Protein AF-A0A5N1I8R4-F1 (afdb_monomer_lite)

Organism: Lactobacillus jensenii (NCBI:txid109790)

Radius of gyration: 26.13 Å; chains: 1; bounding box: 72×32×70 Å

pLDDT: mean 88.23, std 9.38, range [48.12, 97.94]

InterPro domains:
  IPR001387 Cro/C1-type, helix-turn-helix domain [PF01381] (5-64)
  IPR001387 Cro/C1-type, helix-turn-helix domain [PS50943] (5-64)
  IPR001387 Cro/C1-type, helix-turn-helix domain [SM00530] (4-64)
  IPR001387 Cro/C1-type, helix-turn-helix domain [cd00093] (3-64)
  IPR010982 Lambda repressor-like, DNA-binding domain superfamily [G3DSA:1.10.260.40] (1-70)
  IPR010982 Lambda repressor-like, DNA-binding domain superfamily [SSF47413] (3-65)

Structure (mmCIF, N/CA/C/O backbone):
data_AF-A0A5N1I8R4-F1
#
_entry.id   AF-A0A5N1I8R4-F1
#
loop_
_atom_site.group_PDB
_atom_site.id
_atom_site.type_symbol
_atom_site.label_atom_id
_atom_site.label_alt_id
_atom_site.label_comp_id
_atom_site.label_asym_id
_atom_site.label_entity_id
_atom_site.label_seq_id
_atom_site.pdbx_PDB_ins_code
_atom_site.Cartn_x
_atom_site.Cartn_y
_atom_site.Cartn_z
_atom_site.occupancy
_atom_site.B_iso_or_equiv
_atom_site.auth_seq_id
_atom_site.auth_comp_id
_atom_site.auth_asym_id
_atom_site.auth_atom_id
_atom_site.pdbx_PDB_model_num
ATOM 1 N N . MET A 1 1 ? -19.536 8.331 12.471 1.00 50.97 1 MET A N 1
ATOM 2 C CA . MET A 1 1 ? -18.328 7.547 12.121 1.00 50.97 1 MET A CA 1
ATOM 3 C C . MET A 1 1 ? -18.427 6.167 12.744 1.00 50.97 1 MET A C 1
ATOM 5 O O . MET A 1 1 ? -18.767 6.072 13.919 1.00 50.97 1 MET A O 1
ATOM 9 N N . LYS A 1 2 ? -18.181 5.107 11.969 1.00 74.25 2 LYS A N 1
ATOM 10 C CA . LYS A 1 2 ? -18.269 3.720 12.440 1.00 74.25 2 LYS A CA 1
ATOM 11 C C . LYS A 1 2 ? -16.885 3.278 12.921 1.00 74.25 2 LYS A C 1
ATOM 13 O O . LYS A 1 2 ? -15.989 3.087 12.109 1.00 74.25 2 LYS A O 1
ATOM 18 N N . ASN A 1 3 ? -16.701 3.163 14.234 1.00 88.00 3 ASN A N 1
ATOM 19 C CA . ASN A 1 3 ? -15.482 2.573 14.791 1.00 88.00 3 ASN A CA 1
ATOM 20 C C . ASN A 1 3 ? -15.439 1.054 14.528 1.00 88.00 3 ASN A C 1
ATOM 22 O O . ASN A 1 3 ? -16.461 0.434 14.222 1.00 88.00 3 ASN A O 1
ATOM 26 N N . ARG A 1 4 ? -14.260 0.446 14.680 1.00 89.31 4 ARG A N 1
ATOM 27 C CA . ARG A 1 4 ? -14.016 -0.980 14.400 1.00 89.31 4 ARG A CA 1
ATOM 28 C C . ARG A 1 4 ? -14.023 -1.876 15.640 1.00 89.31 4 ARG A C 1
ATOM 30 O O . ARG A 1 4 ? -13.673 -3.049 15.553 1.00 89.31 4 ARG A O 1
ATOM 37 N N . ILE A 1 5 ? -14.461 -1.366 16.795 1.00 94.12 5 ILE A N 1
ATOM 38 C CA . ILE A 1 5 ? -14.426 -2.106 18.072 1.00 94.12 5 ILE A CA 1
ATOM 39 C C . ILE A 1 5 ? -15.207 -3.421 17.959 1.00 94.12 5 ILE A C 1
ATOM 41 O O . ILE A 1 5 ? -14.698 -4.482 18.311 1.00 94.12 5 ILE A O 1
ATOM 45 N N . LYS A 1 6 ? -16.427 -3.365 17.408 1.00 93.19 6 LYS A N 1
ATOM 46 C CA . LYS A 1 6 ? -17.303 -4.539 17.270 1.00 93.19 6 LYS A CA 1
ATOM 47 C C . LYS A 1 6 ? -16.730 -5.593 16.327 1.00 93.19 6 LYS A C 1
ATOM 49 O O . LYS A 1 6 ? -16.857 -6.787 16.587 1.00 93.19 6 LYS A O 1
ATOM 54 N N . GLU A 1 7 ? -16.146 -5.144 15.221 1.00 90.38 7 GLU A N 1
ATOM 55 C CA . GLU A 1 7 ? -15.514 -5.999 14.216 1.00 90.38 7 GLU A CA 1
ATOM 56 C C . GLU A 1 7 ? -14.314 -6.733 14.822 1.00 90.38 7 GLU A C 1
ATOM 58 O O . GLU A 1 7 ? -14.274 -7.961 14.802 1.00 90.38 7 GLU A O 1
ATOM 63 N N . LEU A 1 8 ? -13.397 -5.991 15.450 1.00 91.69 8 LEU A N 1
ATOM 64 C CA . LEU A 1 8 ? -12.201 -6.536 16.093 1.00 91.69 8 LEU A CA 1
ATOM 65 C C . LEU A 1 8 ? -12.538 -7.486 17.237 1.00 91.69 8 LEU A C 1
ATOM 67 O O . LEU A 1 8 ? -11.944 -8.559 17.341 1.00 91.69 8 LEU A O 1
ATOM 71 N N . ARG A 1 9 ? -13.534 -7.139 18.056 1.00 95.94 9 ARG A N 1
ATOM 72 C CA . ARG A 1 9 ? -14.006 -8.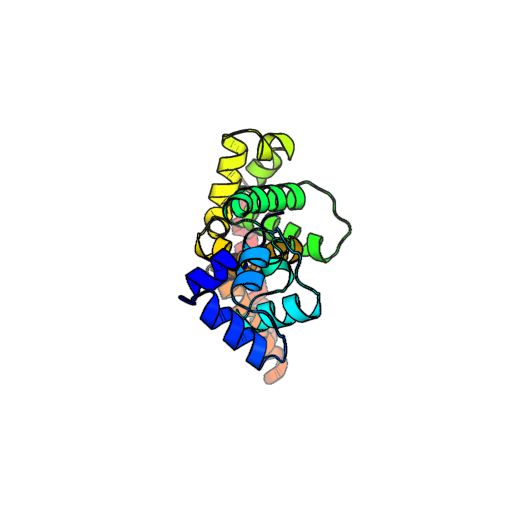012 19.129 1.00 95.94 9 ARG A CA 1
ATOM 73 C C . ARG A 1 9 ? -14.502 -9.349 18.576 1.00 95.94 9 ARG A C 1
ATOM 75 O O . ARG A 1 9 ? -14.106 -10.398 19.073 1.00 95.94 9 ARG A O 1
ATOM 82 N N . LYS A 1 10 ? -15.347 -9.317 17.539 1.00 93.19 10 LYS A N 1
ATOM 83 C CA . LYS A 1 10 ? -15.864 -10.534 16.894 1.00 93.19 10 LYS A CA 1
ATOM 84 C C . LYS A 1 10 ? -14.760 -11.341 16.211 1.00 93.19 10 LYS A C 1
ATOM 86 O O . LYS A 1 10 ? -14.767 -12.558 16.328 1.00 93.19 10 LYS A O 1
ATOM 91 N N . LYS A 1 11 ? -13.812 -10.679 15.541 1.00 90.56 11 LYS A N 1
ATOM 92 C CA . LYS A 1 11 ? -12.658 -11.318 14.887 1.00 90.56 11 LYS A CA 1
ATOM 93 C C . LYS A 1 11 ? -11.789 -12.097 15.878 1.00 90.56 11 LYS A C 1
ATOM 95 O O . LYS A 1 11 ? -11.290 -13.159 15.536 1.00 90.56 11 LYS A O 1
ATOM 100 N N . ASN A 1 12 ? -11.655 -11.590 17.102 1.00 93.25 12 ASN A N 1
ATOM 101 C CA . ASN A 1 12 ? -10.938 -12.254 18.193 1.00 93.25 12 ASN A CA 1
ATOM 102 C C . ASN A 1 12 ? -11.828 -13.194 19.030 1.00 93.25 12 ASN A C 1
ATOM 104 O O . ASN A 1 12 ? -11.394 -13.694 20.059 1.00 93.25 12 ASN A O 1
ATOM 108 N N . SER A 1 13 ? -13.074 -13.443 18.611 1.00 95.75 13 SER A N 1
ATOM 109 C CA . SER A 1 13 ? -14.035 -14.305 19.318 1.00 95.75 13 SER A CA 1
ATOM 110 C C . SER A 1 13 ? -14.342 -13.889 20.764 1.00 95.75 13 SER A C 1
ATOM 112 O O . SER A 1 13 ? -14.748 -14.711 21.579 1.00 95.75 13 SER A O 1
ATOM 114 N N . TYR A 1 14 ? -14.207 -12.603 21.090 1.00 96.44 14 TYR A N 1
ATOM 115 C CA . TYR A 1 14 ? -14.525 -12.083 22.420 1.00 96.44 14 TYR A CA 1
ATOM 116 C C . TYR A 1 14 ? -16.012 -11.737 22.546 1.00 96.44 14 TYR A C 1
ATOM 118 O O . TYR A 1 14 ? -16.626 -11.152 21.642 1.00 96.44 14 TYR A O 1
ATOM 126 N N . THR A 1 15 ? -16.611 -12.003 23.703 1.00 97.25 15 THR A N 1
ATOM 127 C CA . THR A 1 15 ? -17.888 -11.388 24.082 1.00 97.25 15 THR A CA 1
ATOM 128 C C . THR A 1 15 ? -17.669 -9.940 24.537 1.00 97.25 15 THR A C 1
ATOM 130 O O . THR A 1 15 ? -16.546 -9.498 24.783 1.00 97.25 15 THR A O 1
ATOM 133 N N . GLN A 1 16 ? -18.743 -9.147 24.634 1.00 97.31 16 GLN A N 1
ATOM 134 C CA . GLN A 1 16 ? -18.644 -7.791 25.199 1.00 97.31 16 GLN A CA 1
ATOM 135 C C . GLN A 1 16 ? -18.176 -7.817 26.664 1.00 97.31 16 GLN A C 1
ATOM 137 O O . GLN A 1 16 ? -17.550 -6.862 27.118 1.00 97.31 16 GLN A O 1
ATOM 142 N N . GLU A 1 17 ? -18.465 -8.906 27.382 1.00 97.00 17 GLU A N 1
ATOM 143 C CA . GLU A 1 17 ? -18.003 -9.123 28.752 1.00 97.00 17 GLU A CA 1
ATOM 144 C C . GLU A 1 17 ? -16.499 -9.420 28.792 1.00 97.00 17 GLU A C 1
ATOM 146 O O . GLU A 1 17 ? -15.782 -8.866 29.622 1.00 97.00 17 GLU A O 1
ATOM 151 N N . ASP A 1 18 ? -15.992 -10.220 27.852 1.00 97.31 18 ASP A N 1
ATOM 152 C CA . ASP A 1 18 ? -14.557 -10.512 27.760 1.00 97.31 18 ASP A CA 1
ATOM 153 C C . ASP A 1 18 ? -13.757 -9.248 27.453 1.00 97.31 18 ASP A C 1
ATOM 155 O O . ASP A 1 18 ? -12.760 -8.970 28.114 1.00 97.31 18 ASP A O 1
ATOM 159 N N . LEU A 1 19 ? -14.235 -8.416 26.521 1.00 96.88 19 LEU A N 1
ATOM 160 C CA . LEU A 1 19 ? -13.577 -7.145 26.213 1.00 96.88 19 LEU A CA 1
ATOM 161 C C . LEU A 1 19 ? -13.593 -6.172 27.407 1.00 96.88 19 LEU A C 1
ATOM 163 O O . LEU A 1 19 ? -12.614 -5.462 27.634 1.00 96.88 19 LEU A O 1
ATOM 167 N N . SER A 1 20 ? -14.679 -6.167 28.186 1.00 97.31 20 SER A N 1
ATOM 168 C CA . SER A 1 20 ? -14.789 -5.430 29.456 1.00 97.31 20 SER A CA 1
ATOM 169 C C . SER A 1 20 ? -13.713 -5.880 30.456 1.00 97.31 20 SER A C 1
ATOM 171 O O . SER A 1 20 ? -12.988 -5.049 31.010 1.00 97.31 20 SER A O 1
ATOM 173 N N . LYS A 1 21 ? -13.524 -7.197 30.622 1.00 97.00 21 LYS A N 1
ATOM 174 C CA . LYS A 1 21 ? -12.475 -7.769 31.485 1.00 97.00 21 LYS A CA 1
ATOM 175 C C . LYS A 1 21 ? -11.065 -7.435 30.989 1.00 97.00 21 LYS A C 1
ATOM 177 O O . LYS A 1 21 ? -10.225 -7.042 31.792 1.00 97.00 21 LYS A O 1
ATOM 182 N N . LEU A 1 22 ? -10.812 -7.528 29.684 1.00 96.62 22 LEU A N 1
ATOM 183 C CA . LEU A 1 22 ? -9.510 -7.193 29.093 1.00 96.62 22 LEU A CA 1
ATOM 184 C C . LEU A 1 22 ? -9.148 -5.717 29.309 1.00 96.62 22 LEU A C 1
ATOM 186 O O . LEU A 1 22 ? -8.024 -5.407 29.691 1.00 96.62 22 LEU A O 1
ATOM 190 N N . LEU A 1 23 ? -10.108 -4.801 29.153 1.00 96.50 23 LEU A N 1
ATOM 191 C CA . LEU A 1 23 ? -9.889 -3.384 29.463 1.00 96.50 23 LEU A CA 1
ATOM 192 C C . LEU A 1 23 ? -9.641 -3.143 30.953 1.00 96.50 23 LEU A C 1
ATOM 194 O O . LEU A 1 23 ? -8.803 -2.312 31.307 1.00 96.50 23 LEU A O 1
ATOM 198 N N . LYS A 1 24 ? -10.311 -3.897 31.830 1.00 95.94 24 LYS A N 1
ATOM 199 C CA . LYS A 1 24 ? -10.059 -3.830 33.272 1.00 95.94 24 LYS A CA 1
ATOM 200 C C . LYS A 1 24 ? -8.614 -4.213 33.611 1.00 95.94 24 LYS A C 1
ATOM 202 O O . LYS A 1 24 ? -8.015 -3.540 34.447 1.00 95.94 24 LYS A O 1
ATOM 207 N N . ASN A 1 25 ? -8.040 -5.206 32.925 1.00 93.81 25 ASN A N 1
ATOM 208 C CA . ASN A 1 25 ? -6.627 -5.587 33.078 1.00 93.81 25 ASN A CA 1
ATOM 209 C C . ASN A 1 25 ? -5.663 -4.466 32.645 1.00 93.81 25 ASN A C 1
ATOM 211 O O . ASN A 1 25 ? -4.588 -4.327 33.215 1.00 93.81 25 ASN A O 1
ATOM 215 N N . GLU A 1 26 ? -6.075 -3.610 31.707 1.00 92.69 26 GLU A N 1
ATOM 216 C CA . GLU A 1 26 ? -5.355 -2.391 31.299 1.00 92.69 26 GLU A CA 1
ATOM 217 C C . GLU A 1 26 ? -5.642 -1.177 32.213 1.00 92.69 26 GLU A C 1
ATOM 219 O O . GLU A 1 26 ? -5.331 -0.028 31.882 1.00 92.69 26 GLU A O 1
ATOM 224 N N . GLY A 1 27 ? -6.277 -1.392 33.372 1.00 93.50 27 GLY A N 1
ATOM 225 C CA . GLY A 1 27 ? -6.627 -0.329 34.316 1.00 93.50 27 GLY A CA 1
ATOM 226 C C . GLY A 1 27 ? -7.705 0.625 33.787 1.00 93.50 27 GLY A C 1
ATOM 227 O O . GLY A 1 27 ? -7.698 1.822 34.112 1.00 93.50 27 GLY A O 1
ATOM 228 N N . ILE A 1 28 ? -8.603 0.127 32.929 1.00 95.19 28 ILE A N 1
ATOM 229 C CA . ILE A 1 28 ? -9.708 0.876 32.317 1.00 95.19 28 ILE A CA 1
ATOM 230 C C . ILE A 1 28 ? -11.035 0.224 32.719 1.00 95.19 28 ILE A C 1
ATOM 232 O O . ILE A 1 28 ? -11.351 -0.891 32.318 1.00 95.19 28 ILE A O 1
ATOM 236 N N . SER A 1 29 ? -11.848 0.935 33.501 1.00 91.94 29 SER A N 1
ATOM 237 C CA . SER A 1 29 ? -13.174 0.449 33.889 1.00 91.94 29 SER A CA 1
ATOM 238 C C . SER A 1 29 ? -14.189 0.715 32.776 1.00 91.94 29 SER A C 1
ATOM 240 O O . SER A 1 29 ? -14.570 1.861 32.535 1.00 91.94 29 SER A O 1
ATOM 242 N N . ALA A 1 30 ? -14.624 -0.340 32.087 1.00 92.94 30 ALA A N 1
ATOM 243 C CA . ALA A 1 30 ? -15.678 -0.277 31.079 1.00 92.94 30 ALA A CA 1
ATOM 244 C C . ALA A 1 30 ? -16.531 -1.547 31.144 1.00 92.94 30 ALA A C 1
ATOM 246 O O . ALA A 1 30 ? -16.108 -2.596 30.681 1.00 92.94 30 ALA A O 1
ATOM 247 N N . ASN A 1 31 ? -17.739 -1.450 31.705 1.00 94.75 31 ASN A N 1
ATOM 248 C CA . ASN A 1 31 ? -18.661 -2.587 31.779 1.00 94.75 31 ASN A CA 1
ATOM 249 C C . ASN A 1 31 ? -19.228 -2.969 30.397 1.00 94.75 31 ASN A C 1
ATOM 251 O O . ASN A 1 31 ? -19.161 -2.190 29.442 1.00 94.75 31 ASN A O 1
ATOM 255 N N . ARG A 1 32 ? -19.873 -4.138 30.297 1.00 96.12 32 ARG A N 1
ATOM 256 C CA . ARG A 1 32 ? -20.504 -4.636 29.061 1.00 96.12 32 ARG A CA 1
ATOM 257 C C . ARG A 1 32 ? -21.380 -3.598 28.348 1.00 96.12 32 ARG A C 1
ATOM 259 O O . ARG A 1 32 ? -21.288 -3.440 27.132 1.00 96.12 32 ARG A O 1
ATOM 266 N N . THR A 1 33 ? -22.218 -2.870 29.088 1.00 95.69 33 THR A N 1
ATOM 267 C CA . THR A 1 33 ? -23.103 -1.833 28.527 1.00 95.69 33 THR A CA 1
ATOM 268 C C . THR A 1 33 ? -22.308 -0.672 27.933 1.00 95.69 33 THR A C 1
ATOM 270 O O . THR A 1 33 ? -22.661 -0.141 26.881 1.00 95.69 33 THR A O 1
ATOM 273 N N . THR A 1 34 ? -21.206 -0.292 28.576 1.00 95.75 34 THR A N 1
ATOM 274 C CA . THR A 1 34 ? -20.274 0.719 28.072 1.00 95.75 34 THR A CA 1
ATOM 275 C C . THR A 1 34 ? -19.614 0.243 26.780 1.00 95.75 34 THR A C 1
ATOM 277 O O . THR A 1 34 ? -19.588 1.006 25.816 1.00 95.75 34 THR A O 1
ATOM 280 N N . ILE A 1 35 ? -19.194 -1.026 26.703 1.00 96.69 35 ILE A N 1
ATOM 281 C CA . ILE A 1 35 ? -18.678 -1.624 25.461 1.00 96.69 35 ILE A CA 1
ATOM 282 C C . ILE A 1 35 ? -19.725 -1.565 24.346 1.00 96.69 35 ILE A C 1
ATOM 284 O O . ILE A 1 35 ? -19.422 -1.101 23.251 1.00 96.69 35 ILE A O 1
ATOM 288 N N . TYR A 1 36 ? -20.974 -1.950 24.617 1.00 95.44 36 TYR A N 1
ATOM 289 C CA . TYR A 1 36 ? -22.059 -1.845 23.635 1.00 95.44 36 TYR A CA 1
ATOM 290 C C . TYR A 1 36 ? -22.266 -0.404 23.129 1.00 95.44 36 TYR A C 1
ATOM 292 O O . TYR A 1 36 ? -22.445 -0.175 21.929 1.00 95.44 36 TYR A O 1
ATOM 300 N N . ARG A 1 37 ? -22.210 0.588 24.026 1.00 95.19 37 ARG A N 1
ATOM 301 C CA . ARG A 1 37 ? -22.314 2.011 23.660 1.00 95.19 37 ARG A CA 1
ATOM 302 C C . ARG A 1 37 ? -21.119 2.488 22.834 1.00 95.19 37 ARG A C 1
ATOM 304 O O . ARG A 1 37 ? -21.310 3.286 21.921 1.00 95.19 37 ARG A O 1
ATOM 311 N N . TYR A 1 38 ? -19.917 1.980 23.106 1.00 95.25 38 TYR A N 1
ATOM 312 C CA . TYR A 1 38 ? -18.754 2.223 22.253 1.00 95.25 38 TYR A CA 1
ATOM 313 C C . TYR A 1 38 ? -18.952 1.620 20.860 1.00 95.25 38 TYR A C 1
ATOM 315 O O . TYR A 1 38 ? -18.810 2.321 19.864 1.00 95.25 38 TYR A O 1
ATOM 323 N N . GLU A 1 39 ? -19.361 0.355 20.770 1.00 93.69 39 GLU A N 1
ATOM 324 C CA . GLU A 1 39 ? -19.570 -0.357 19.500 1.00 93.69 39 GLU A CA 1
ATOM 325 C C . GLU A 1 39 ? -20.653 0.252 18.608 1.00 93.69 39 GLU A C 1
ATOM 327 O O . GLU A 1 39 ? -20.538 0.220 17.384 1.00 93.69 39 GLU A O 1
ATOM 332 N N . SER A 1 40 ? -21.720 0.774 19.211 1.00 91.38 40 SER A N 1
ATOM 333 C CA . SER A 1 40 ? -22.806 1.457 18.496 1.00 91.38 40 SER A CA 1
ATOM 334 C C . SER A 1 40 ? -22.462 2.900 18.122 1.00 91.38 40 SER A C 1
ATOM 336 O O . SER A 1 40 ? -23.194 3.518 17.356 1.00 91.38 40 SER A O 1
ATOM 338 N N . GLY A 1 41 ? -21.366 3.450 18.656 1.00 89.19 41 GLY A N 1
ATOM 339 C CA . GLY A 1 41 ? -21.006 4.859 18.501 1.00 89.19 41 GLY A CA 1
ATOM 340 C C . GLY A 1 41 ? -21.830 5.812 19.373 1.00 89.19 41 GLY A C 1
ATOM 341 O O . GLY A 1 41 ? -21.585 7.013 19.340 1.00 89.19 41 GLY A O 1
ATOM 342 N N . ALA A 1 42 ? -22.754 5.298 20.194 1.00 91.44 42 ALA A N 1
ATOM 343 C CA . ALA A 1 42 ? -23.542 6.091 21.140 1.00 91.44 42 ALA A CA 1
ATOM 344 C C . ALA A 1 42 ? -22.678 6.754 22.228 1.00 91.44 42 ALA A C 1
ATOM 346 O O . ALA A 1 42 ? -23.101 7.711 22.874 1.00 91.44 42 ALA A O 1
ATOM 347 N N . ARG A 1 43 ? -21.463 6.242 22.457 1.00 92.25 43 ARG A N 1
ATOM 348 C CA . ARG A 1 43 ? -20.452 6.863 23.316 1.00 92.25 43 ARG A CA 1
ATOM 349 C C . ARG A 1 43 ? -19.093 6.805 22.632 1.00 92.25 43 ARG A C 1
ATOM 351 O O . ARG A 1 43 ? -18.698 5.755 22.135 1.00 92.25 43 ARG A O 1
ATOM 358 N N . VAL A 1 44 ? -18.350 7.906 22.677 1.00 91.38 44 VAL A N 1
ATOM 359 C CA . VAL A 1 44 ? -16.962 7.952 22.202 1.00 91.38 44 VAL A CA 1
ATOM 360 C C . VAL A 1 44 ? -16.025 7.524 23.346 1.00 91.38 44 VAL A C 1
ATOM 362 O O . VAL A 1 44 ? -16.112 8.089 24.440 1.00 91.38 44 VAL A O 1
ATOM 365 N N . PRO A 1 45 ? -15.161 6.508 23.155 1.00 94.19 45 PRO A N 1
ATOM 366 C CA . PRO A 1 45 ? -14.118 6.159 24.118 1.00 94.19 45 PRO A CA 1
ATOM 367 C C . PRO A 1 45 ? -13.147 7.317 24.384 1.00 94.19 45 PRO A C 1
ATOM 369 O O . PRO A 1 45 ? -12.863 8.122 23.498 1.00 94.19 45 PRO A O 1
ATOM 372 N N . SER A 1 46 ? -12.595 7.375 25.598 1.00 94.69 46 SER A N 1
ATOM 373 C CA . SER A 1 46 ? -11.513 8.314 25.924 1.00 94.69 46 SER A CA 1
ATOM 374 C C . SER A 1 46 ? -10.200 7.903 25.254 1.00 94.69 46 SER A C 1
ATOM 376 O O . SER A 1 46 ? -10.025 6.742 24.889 1.00 94.69 46 SER A O 1
ATOM 378 N N . GLU A 1 47 ? -9.230 8.816 25.158 1.00 93.62 47 GLU A N 1
ATOM 379 C CA . GLU A 1 47 ? -7.921 8.508 24.558 1.00 93.62 47 GLU A CA 1
ATOM 380 C C . GLU A 1 47 ? -7.190 7.366 25.285 1.00 93.62 47 GLU A C 1
ATOM 382 O O . GLU A 1 47 ? -6.623 6.482 24.645 1.00 93.62 47 GLU A O 1
ATOM 387 N N . LYS A 1 48 ? -7.289 7.309 26.623 1.00 95.38 48 LYS A N 1
ATOM 388 C CA . LYS A 1 48 ? -6.792 6.172 27.417 1.00 95.38 48 LYS A CA 1
ATOM 389 C C . LYS A 1 48 ? -7.465 4.859 26.999 1.00 95.38 48 LYS A C 1
ATOM 391 O O . LYS A 1 48 ? -6.791 3.846 26.844 1.00 95.38 48 LYS A O 1
ATOM 396 N N . THR A 1 49 ? -8.779 4.885 26.775 1.00 96.25 49 THR A N 1
ATOM 397 C CA . THR A 1 49 ? -9.542 3.702 26.346 1.00 96.25 49 THR A CA 1
ATOM 398 C C . THR A 1 49 ? -9.154 3.269 24.936 1.00 96.25 49 THR A C 1
ATOM 400 O O . THR A 1 49 ? -8.970 2.081 24.696 1.00 96.25 49 THR A O 1
ATOM 403 N N . TRP A 1 50 ? -8.966 4.216 24.013 1.00 95.44 50 TRP A N 1
ATOM 404 C CA . TRP A 1 50 ? -8.495 3.921 22.661 1.00 95.44 50 TRP A CA 1
ATOM 405 C C . TRP A 1 50 ? -7.125 3.246 22.651 1.00 95.44 50 TRP A C 1
ATOM 407 O O . TRP A 1 50 ? -6.946 2.265 21.935 1.00 95.44 50 TRP A O 1
ATOM 417 N N . LYS A 1 51 ? -6.186 3.726 23.474 1.00 95.00 51 LYS A N 1
ATOM 418 C CA . LYS A 1 51 ? -4.868 3.100 23.649 1.00 95.00 51 LYS A CA 1
ATOM 419 C C . LYS A 1 51 ? -4.975 1.681 24.216 1.00 95.00 51 LYS A C 1
ATOM 421 O O . LYS A 1 51 ? -4.320 0.781 23.703 1.00 95.00 51 LYS A O 1
ATOM 426 N N . GLY A 1 52 ? -5.836 1.467 25.213 1.00 96.75 52 GLY A N 1
ATOM 427 C CA . GLY A 1 52 ? -6.093 0.132 25.767 1.00 96.75 52 GLY A CA 1
ATOM 428 C C . GLY A 1 52 ? -6.676 -0.832 24.732 1.00 96.75 52 GLY A C 1
ATOM 429 O O . GLY A 1 52 ? -6.174 -1.937 24.565 1.00 96.75 52 GLY A O 1
ATOM 430 N N . LEU A 1 53 ? -7.681 -0.393 23.967 1.00 96.00 53 LEU A N 1
ATOM 431 C CA . LEU A 1 53 ? -8.259 -1.180 22.873 1.00 96.00 53 LEU A CA 1
ATOM 432 C C . LEU A 1 53 ? -7.215 -1.504 21.787 1.00 96.00 53 LEU A C 1
ATOM 434 O O . LEU A 1 53 ? -7.183 -2.631 21.303 1.00 96.00 53 LEU A O 1
ATOM 438 N N . ALA A 1 54 ? -6.357 -0.540 21.431 1.00 93.50 54 ALA A N 1
ATOM 439 C CA . ALA A 1 54 ? -5.262 -0.711 20.464 1.00 93.50 54 ALA A CA 1
ATOM 440 C C . ALA A 1 54 ? -4.289 -1.799 20.890 1.00 93.50 54 ALA A C 1
ATOM 442 O O . ALA A 1 54 ? -3.962 -2.675 20.096 1.00 93.50 54 ALA A O 1
ATOM 443 N N . LYS A 1 55 ? -3.909 -1.784 22.165 1.00 95.31 55 LYS A N 1
ATOM 444 C CA . LYS A 1 55 ? -3.033 -2.790 22.750 1.00 95.31 55 LYS A CA 1
ATOM 445 C C . LYS A 1 55 ? -3.690 -4.173 22.816 1.00 95.31 55 LYS A C 1
ATOM 447 O O . LYS A 1 55 ? -3.057 -5.150 22.447 1.00 95.31 55 LYS A O 1
ATOM 452 N N . ILE A 1 56 ? -4.957 -4.261 23.234 1.00 96.12 56 ILE A N 1
ATOM 453 C CA . ILE A 1 56 ? -5.693 -5.537 23.337 1.00 96.12 56 ILE A CA 1
ATOM 454 C C . ILE A 1 56 ? -5.838 -6.222 21.974 1.00 96.12 56 ILE A C 1
ATOM 456 O O . ILE A 1 56 ? -5.755 -7.443 21.882 1.00 96.12 56 ILE A O 1
ATOM 460 N N . PHE A 1 57 ? -6.102 -5.444 20.925 1.00 93.69 57 PHE A N 1
ATOM 461 C CA . PHE A 1 57 ? -6.310 -5.972 19.577 1.00 93.69 57 PHE A CA 1
ATOM 462 C C . PHE A 1 57 ? -5.040 -6.027 18.728 1.00 93.69 57 PHE A C 1
ATOM 464 O O . PHE A 1 57 ? -5.118 -6.521 17.607 1.00 93.69 57 PHE A O 1
ATOM 471 N N . ASP A 1 58 ? -3.921 -5.513 19.240 1.00 91.06 58 ASP A N 1
ATOM 472 C CA . ASP A 1 58 ? -2.651 -5.360 18.525 1.00 91.06 58 ASP A CA 1
ATOM 473 C C . ASP A 1 58 ? -2.808 -4.661 17.159 1.00 91.06 58 ASP A C 1
ATOM 475 O O . ASP A 1 58 ? -2.396 -5.147 16.106 1.00 91.06 58 ASP A O 1
ATOM 479 N N . VAL A 1 59 ? -3.483 -3.507 17.159 1.00 86.06 59 VAL A N 1
ATOM 480 C CA . VAL A 1 59 ? -3.704 -2.691 15.951 1.00 86.06 59 VAL A CA 1
ATOM 481 C C . VAL A 1 59 ? -3.494 -1.200 16.231 1.00 86.06 59 VAL A C 1
ATOM 483 O O . VAL A 1 59 ? -3.654 -0.751 17.369 1.00 86.06 59 VAL A O 1
ATOM 486 N N . PRO A 1 60 ? -3.201 -0.374 15.208 1.00 85.00 60 PRO A N 1
ATOM 487 C CA . PRO A 1 60 ? -3.073 1.069 15.387 1.00 85.00 60 PRO A CA 1
ATOM 488 C C . PRO A 1 60 ? -4.350 1.720 15.933 1.00 85.00 60 PRO A C 1
ATOM 490 O O . PRO A 1 60 ? -5.464 1.375 15.543 1.00 85.00 60 PRO A O 1
ATOM 493 N N . ILE A 1 61 ? -4.205 2.753 16.767 1.00 89.00 61 ILE A N 1
ATOM 494 C CA . ILE A 1 61 ? -5.344 3.492 17.345 1.00 89.00 61 ILE A CA 1
ATOM 495 C C . ILE A 1 61 ? -6.296 4.014 16.256 1.00 89.00 61 ILE A C 1
ATOM 497 O O . ILE A 1 61 ? -7.517 3.911 16.392 1.00 89.00 61 ILE A O 1
ATOM 501 N N . ASN A 1 62 ? -5.745 4.541 15.159 1.00 83.06 62 ASN A N 1
ATOM 502 C CA . ASN A 1 62 ? -6.535 5.071 14.045 1.00 83.06 62 ASN A CA 1
ATOM 503 C C . ASN A 1 62 ? -7.366 3.986 13.349 1.00 83.06 62 ASN A C 1
ATOM 505 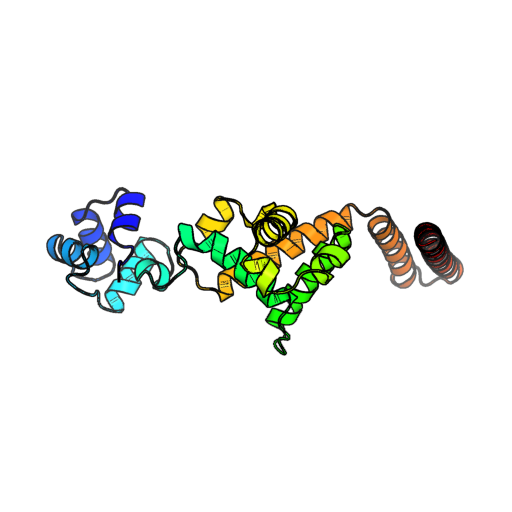O O . ASN A 1 62 ? -8.501 4.267 12.967 1.00 83.06 62 ASN A O 1
ATOM 509 N N . TYR A 1 63 ? -6.862 2.749 13.277 1.00 83.62 63 TYR A N 1
ATOM 510 C CA . TYR A 1 63 ? -7.615 1.602 12.769 1.00 83.62 63 TYR A CA 1
ATOM 511 C C . TYR A 1 63 ? -8.884 1.402 13.603 1.00 83.62 63 TYR A C 1
ATOM 513 O O . TYR A 1 63 ? -9.992 1.397 13.074 1.00 83.62 63 TYR A O 1
ATOM 521 N N . ILE A 1 64 ? -8.760 1.329 14.932 1.00 88.69 64 ILE A N 1
ATOM 522 C CA . ILE A 1 64 ? -9.917 1.082 15.813 1.00 88.69 64 ILE A CA 1
ATOM 523 C C . ILE A 1 64 ? -10.907 2.243 15.777 1.00 88.69 64 ILE A C 1
ATOM 525 O O . ILE A 1 64 ? -12.120 2.017 15.755 1.00 88.69 64 ILE A O 1
ATOM 529 N N . LYS A 1 65 ? -10.404 3.482 15.723 1.00 88.00 65 LYS A N 1
ATOM 530 C CA . LYS A 1 65 ? -11.235 4.686 15.581 1.00 88.00 65 LYS A CA 1
ATOM 531 C C . LYS A 1 65 ? -12.035 4.696 14.269 1.00 88.00 65 LYS A C 1
ATOM 533 O O . LYS A 1 65 ? -13.053 5.376 14.202 1.00 88.00 65 LYS A O 1
ATOM 538 N N . GLY A 1 66 ? -11.632 3.898 13.275 1.00 79.62 66 GLY A N 1
ATOM 539 C CA . GLY A 1 66 ? -12.208 3.909 11.930 1.00 79.62 66 GLY A CA 1
ATOM 540 C C . GLY A 1 66 ? -11.657 5.042 11.060 1.00 79.62 66 GLY A C 1
ATOM 541 O O . GLY A 1 66 ? -12.290 5.409 10.078 1.00 79.62 66 GLY A O 1
ATOM 542 N N . ASN A 1 67 ? -10.493 5.593 11.424 1.00 77.12 67 ASN A N 1
ATOM 543 C CA . ASN A 1 67 ? -9.843 6.746 10.791 1.00 77.12 67 ASN A CA 1
ATOM 544 C C . ASN A 1 67 ? -8.743 6.322 9.795 1.00 77.12 67 ASN A C 1
ATOM 546 O O . ASN A 1 67 ? -7.713 6.984 9.682 1.00 77.12 67 ASN A O 1
ATOM 550 N N . GLY A 1 68 ? -8.926 5.197 9.106 1.00 80.62 68 GLY A N 1
ATOM 551 C CA . GLY A 1 68 ? -7.986 4.678 8.113 1.00 80.62 68 GLY A CA 1
ATOM 552 C C . GLY A 1 68 ? -8.719 4.044 6.937 1.00 80.62 68 GLY A C 1
ATOM 553 O O . GLY A 1 68 ? -9.948 4.042 6.903 1.00 80.62 68 GLY A O 1
ATOM 554 N N . LEU A 1 69 ? -7.964 3.512 5.980 1.00 85.88 69 LEU A N 1
ATOM 555 C CA . LEU A 1 69 ? -8.513 2.974 4.734 1.00 85.88 69 LEU A CA 1
ATOM 556 C C . LEU A 1 69 ? -9.513 1.840 4.987 1.00 85.88 69 LEU A C 1
ATOM 558 O O . LEU A 1 69 ? -9.196 0.882 5.700 1.00 85.88 69 LEU A O 1
ATOM 562 N N . GLN A 1 70 ? -10.698 1.914 4.383 1.00 85.31 70 GLN A N 1
ATOM 563 C CA . GLN A 1 70 ? -11.634 0.792 4.399 1.00 85.31 70 GLN A CA 1
ATOM 564 C C . GLN A 1 70 ? -11.240 -0.249 3.353 1.00 85.31 70 GLN A C 1
ATOM 566 O O . GLN A 1 70 ? -10.715 0.094 2.296 1.00 85.31 70 GLN A O 1
ATOM 571 N N . TYR A 1 71 ? -11.481 -1.530 3.640 1.00 87.44 71 TYR A N 1
ATOM 572 C CA . TYR A 1 71 ? -11.045 -2.632 2.778 1.00 87.44 71 TYR A CA 1
ATOM 573 C C . TYR A 1 71 ? -11.494 -2.477 1.316 1.00 87.44 71 TYR A C 1
ATOM 575 O O . TYR A 1 71 ? -10.722 -2.718 0.390 1.00 87.44 71 TYR A O 1
ATOM 583 N N . ASP A 1 72 ? -12.744 -2.067 1.125 1.00 89.12 72 ASP A N 1
ATOM 584 C CA . ASP A 1 72 ? -13.410 -1.826 -0.154 1.00 89.12 72 ASP A CA 1
ATOM 585 C C . ASP A 1 72 ? -12.906 -0.572 -0.883 1.00 89.12 72 ASP A C 1
ATOM 587 O O . ASP A 1 72 ? -12.933 -0.525 -2.112 1.00 89.12 72 ASP A O 1
ATOM 591 N N . GLU A 1 73 ? -12.369 0.403 -0.152 1.00 91.44 73 GLU A N 1
ATOM 592 C CA . GLU A 1 73 ? -11.782 1.627 -0.709 1.00 91.44 73 GLU A CA 1
ATOM 593 C C . GLU A 1 73 ? -10.325 1.437 -1.155 1.00 91.44 73 GLU A C 1
ATOM 595 O O . GLU A 1 73 ? -9.835 2.176 -2.018 1.00 91.44 73 GLU A O 1
ATOM 600 N N . ILE A 1 74 ? -9.609 0.455 -0.593 1.00 94.12 74 ILE A N 1
ATOM 601 C CA . ILE A 1 74 ? -8.180 0.234 -0.872 1.00 94.12 74 ILE A CA 1
ATOM 602 C C . ILE A 1 74 ? -7.893 0.048 -2.370 1.00 94.12 74 ILE A C 1
ATOM 604 O O . ILE A 1 74 ? -6.957 0.686 -2.849 1.00 94.12 74 ILE A O 1
ATOM 608 N N . PRO A 1 75 ? -8.650 -0.750 -3.153 1.00 96.31 75 PRO A N 1
ATOM 609 C CA . PRO A 1 75 ? -8.387 -0.894 -4.583 1.00 96.31 75 PRO A CA 1
ATOM 610 C C . PRO A 1 75 ? -8.481 0.436 -5.339 1.00 96.31 75 PRO A C 1
ATOM 612 O O . PRO A 1 75 ? -7.598 0.753 -6.136 1.00 96.31 75 PRO A O 1
ATOM 615 N N . SER A 1 76 ? -9.523 1.234 -5.083 1.00 94.81 76 SER A N 1
ATOM 616 C CA . SER A 1 76 ? -9.650 2.567 -5.683 1.00 94.81 76 SER A CA 1
ATOM 617 C C . SER A 1 76 ? -8.528 3.493 -5.234 1.00 94.81 76 SER A C 1
ATOM 619 O O . SER A 1 76 ? -7.994 4.232 -6.057 1.00 94.81 76 SER A O 1
ATOM 621 N N . LYS A 1 77 ? -8.117 3.402 -3.964 1.00 95.44 77 LYS A N 1
ATOM 622 C CA . LYS A 1 77 ? -7.036 4.221 -3.426 1.00 95.44 77 LYS A CA 1
ATOM 623 C C . LYS A 1 77 ? -5.699 3.872 -4.069 1.00 95.44 77 LYS A C 1
ATOM 625 O O . LYS A 1 77 ? -5.034 4.769 -4.563 1.00 95.44 77 LYS A O 1
ATOM 630 N N . ILE A 1 78 ? -5.340 2.589 -4.159 1.00 96.88 78 ILE A N 1
ATOM 631 C CA . ILE A 1 78 ? -4.129 2.131 -4.866 1.00 96.88 78 ILE A CA 1
ATOM 632 C C . ILE A 1 78 ? -4.107 2.685 -6.290 1.00 96.88 78 ILE A C 1
ATOM 634 O O . ILE A 1 78 ? -3.085 3.206 -6.726 1.00 96.88 78 ILE A O 1
ATOM 638 N N . LEU A 1 79 ? -5.232 2.590 -7.003 1.00 96.81 79 LEU A N 1
ATOM 639 C CA . LEU A 1 79 ? -5.330 3.080 -8.372 1.00 96.81 79 LEU A CA 1
ATOM 640 C C . LEU A 1 79 ? -5.098 4.595 -8.454 1.00 96.81 79 LEU A C 1
ATOM 642 O O . LEU A 1 79 ? -4.286 5.030 -9.267 1.00 96.81 79 LEU A O 1
ATOM 646 N N . SER A 1 80 ? -5.754 5.384 -7.596 1.00 94.69 80 SER A N 1
ATOM 647 C CA . SER A 1 80 ? -5.546 6.835 -7.565 1.00 94.69 80 SER A CA 1
ATOM 648 C C . SER A 1 80 ? -4.120 7.213 -7.186 1.00 94.69 80 SER A C 1
ATOM 650 O O . SER A 1 80 ? -3.541 8.082 -7.822 1.00 94.69 80 SER A O 1
ATOM 652 N N . GLU A 1 81 ? -3.526 6.529 -6.204 1.00 94.38 81 GLU A N 1
ATOM 653 C CA . GLU A 1 81 ? -2.153 6.809 -5.783 1.00 94.38 81 GLU A CA 1
ATOM 654 C C . GLU A 1 81 ? -1.154 6.484 -6.903 1.00 94.38 81 GLU A C 1
ATOM 656 O O . GLU A 1 81 ? -0.248 7.274 -7.139 1.00 94.38 81 GLU A O 1
ATOM 661 N N . LEU A 1 82 ? -1.323 5.374 -7.639 1.00 95.31 82 LEU A N 1
ATOM 662 C CA . LEU A 1 82 ? -0.466 5.045 -8.790 1.00 95.31 82 LEU A CA 1
ATOM 663 C C . LEU A 1 82 ? -0.515 6.129 -9.867 1.00 95.31 82 LEU A C 1
ATOM 665 O O . LEU A 1 82 ? 0.528 6.578 -10.337 1.00 95.31 82 LEU A O 1
ATOM 669 N N . ILE A 1 83 ? -1.730 6.514 -10.260 1.00 94.75 83 ILE A N 1
ATOM 670 C CA . ILE A 1 83 ? -1.966 7.440 -11.368 1.00 94.75 83 ILE A CA 1
ATOM 671 C C . ILE A 1 83 ? -1.462 8.832 -10.999 1.00 94.75 83 ILE A C 1
ATOM 673 O O . ILE A 1 83 ? -0.652 9.393 -11.731 1.00 94.75 83 ILE A O 1
ATOM 677 N N . ASN A 1 84 ? -1.876 9.351 -9.845 1.00 92.56 84 ASN A N 1
ATOM 678 C CA . ASN A 1 84 ? -1.457 10.669 -9.380 1.00 92.56 84 ASN A CA 1
ATOM 679 C C . ASN A 1 84 ? 0.066 10.714 -9.217 1.00 92.56 84 ASN A C 1
ATOM 681 O O . ASN A 1 84 ? 0.712 11.598 -9.760 1.00 92.56 84 ASN A O 1
ATOM 685 N N . THR A 1 85 ? 0.678 9.695 -8.595 1.00 92.25 85 THR A N 1
ATOM 686 C CA . THR A 1 85 ? 2.148 9.634 -8.463 1.00 92.25 85 THR A CA 1
ATOM 687 C C . THR A 1 85 ? 2.871 9.630 -9.812 1.00 92.25 85 THR A C 1
ATOM 689 O O . THR A 1 85 ? 3.990 10.131 -9.910 1.00 92.25 85 THR A O 1
ATOM 692 N N . TYR A 1 86 ? 2.269 9.054 -10.854 1.00 93.25 86 TYR A N 1
ATOM 693 C CA . TYR A 1 86 ? 2.880 9.009 -12.178 1.00 93.25 86 TYR A CA 1
ATOM 694 C C . TYR A 1 86 ? 2.794 10.347 -12.921 1.00 93.25 86 TYR A C 1
ATOM 696 O O . TYR A 1 86 ? 3.809 10.793 -13.462 1.00 93.25 86 TYR A O 1
ATOM 704 N N . TYR A 1 87 ? 1.606 10.957 -12.961 1.00 91.44 87 TYR A N 1
ATOM 705 C CA . TYR A 1 87 ? 1.343 12.142 -13.783 1.00 91.44 87 TYR A CA 1
ATOM 706 C C . TYR A 1 87 ? 1.593 13.466 -13.068 1.00 91.44 87 TYR A C 1
ATOM 708 O O . TYR A 1 87 ? 1.942 14.436 -13.733 1.00 91.44 87 TYR A O 1
ATOM 716 N N . ASP A 1 88 ? 1.428 13.523 -11.749 1.00 86.81 88 ASP A N 1
ATOM 717 C CA . ASP A 1 88 ? 1.593 14.771 -11.015 1.00 86.81 88 ASP A CA 1
ATOM 718 C C . ASP A 1 88 ? 3.085 15.045 -10.769 1.00 86.81 88 ASP A C 1
ATOM 720 O O . ASP A 1 88 ? 3.900 14.139 -10.530 1.00 86.81 88 ASP A O 1
ATOM 724 N N . ASP A 1 89 ? 3.460 16.318 -10.816 1.00 72.50 89 ASP A N 1
ATOM 725 C CA . ASP A 1 89 ? 4.805 16.771 -10.488 1.00 72.50 89 ASP A CA 1
ATOM 726 C C . ASP A 1 89 ? 4.898 17.081 -8.993 1.00 72.50 89 ASP A C 1
ATOM 728 O O . ASP A 1 89 ? 4.430 18.108 -8.510 1.00 72.50 89 ASP A O 1
ATOM 732 N N . PHE A 1 90 ? 5.494 16.147 -8.249 1.00 66.69 90 PHE A N 1
ATOM 733 C CA . PHE A 1 90 ? 5.796 16.308 -6.829 1.00 66.69 90 PHE A CA 1
ATOM 734 C C . PHE A 1 90 ? 7.270 16.686 -6.642 1.00 66.69 90 PHE A C 1
ATOM 736 O O . PHE A 1 90 ? 8.149 15.987 -7.145 1.00 66.69 90 PHE A O 1
ATOM 743 N N . GLU A 1 91 ? 7.544 17.736 -5.861 1.00 59.72 91 GLU A N 1
ATOM 744 C CA . GLU A 1 91 ? 8.906 18.125 -5.438 1.00 59.72 91 GLU A CA 1
ATOM 745 C C . GLU A 1 91 ? 9.428 17.305 -4.233 1.00 59.72 91 GLU A C 1
ATOM 747 O O . GLU 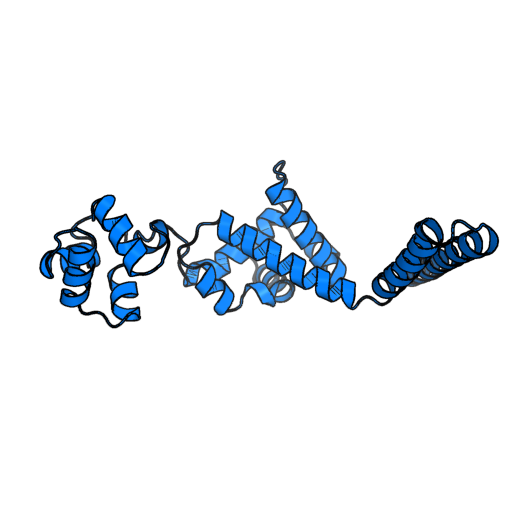A 1 91 ? 10.583 17.432 -3.833 1.00 59.72 91 GLU A O 1
ATOM 752 N N . ASP A 1 92 ? 8.600 16.437 -3.643 1.00 67.56 92 ASP A N 1
ATOM 753 C CA . ASP A 1 92 ? 8.938 15.655 -2.446 1.00 67.56 92 ASP A CA 1
ATOM 754 C C . ASP A 1 92 ? 9.752 14.380 -2.782 1.00 67.56 92 ASP A C 1
ATOM 756 O O . ASP A 1 92 ? 9.413 13.593 -3.675 1.00 67.56 92 ASP A O 1
ATOM 760 N N . ILE A 1 93 ? 10.835 14.142 -2.032 1.00 64.12 93 ILE A N 1
ATOM 761 C CA . ILE A 1 93 ? 11.782 13.021 -2.195 1.00 64.12 93 ILE A CA 1
ATOM 762 C C . ILE A 1 93 ? 11.103 11.643 -2.059 1.00 64.12 93 ILE A C 1
ATOM 764 O O . ILE A 1 93 ? 11.442 10.700 -2.788 1.00 64.12 93 ILE A O 1
ATOM 768 N N . VAL A 1 94 ? 10.139 11.491 -1.143 1.00 61.41 94 VAL A N 1
ATOM 769 C CA . VAL A 1 94 ? 9.435 10.211 -0.934 1.00 61.41 94 VAL A CA 1
ATOM 770 C C . VAL A 1 94 ? 8.589 9.880 -2.163 1.00 61.41 94 VAL A C 1
ATOM 772 O O . VAL A 1 94 ? 8.638 8.755 -2.675 1.00 61.41 94 VAL A O 1
ATOM 775 N N . PHE A 1 95 ? 7.889 10.882 -2.695 1.00 71.12 95 PHE A N 1
ATOM 776 C CA . PHE A 1 95 ? 7.109 10.760 -3.926 1.00 71.12 95 PHE A CA 1
ATOM 777 C C . PHE A 1 95 ? 8.004 10.543 -5.145 1.00 71.12 95 PHE A C 1
ATOM 779 O O . PHE A 1 95 ? 7.671 9.737 -6.014 1.00 71.12 95 PHE A O 1
ATOM 786 N N . THR A 1 96 ? 9.191 11.152 -5.158 1.00 77.81 96 THR A N 1
ATOM 787 C CA . THR A 1 96 ? 10.196 10.960 -6.212 1.00 77.81 96 THR A CA 1
ATOM 788 C C . THR A 1 96 ? 10.607 9.491 -6.334 1.00 77.81 96 THR A C 1
ATOM 790 O O . THR A 1 96 ? 10.696 8.955 -7.440 1.00 77.81 96 THR A O 1
ATOM 793 N N . THR A 1 97 ? 10.805 8.793 -5.211 1.00 86.50 97 THR A N 1
ATOM 794 C CA . THR A 1 97 ? 11.213 7.378 -5.237 1.00 86.50 97 THR A CA 1
ATOM 795 C C . THR A 1 97 ? 10.106 6.475 -5.782 1.00 86.50 97 THR A C 1
ATOM 797 O O . THR A 1 97 ? 10.362 5.653 -6.666 1.00 86.50 97 THR A O 1
ATOM 800 N N . LEU A 1 98 ? 8.867 6.642 -5.304 1.00 91.31 98 LEU A N 1
ATOM 801 C CA . LEU A 1 98 ? 7.727 5.869 -5.806 1.00 91.31 98 LEU A CA 1
ATOM 802 C C . LEU A 1 98 ? 7.465 6.159 -7.293 1.00 91.31 98 LEU A C 1
ATOM 804 O O . LEU A 1 98 ? 7.313 5.213 -8.067 1.00 91.31 98 LEU A O 1
ATOM 808 N N . LYS A 1 99 ? 7.495 7.432 -7.715 1.00 91.62 99 LYS A N 1
ATOM 809 C CA . LYS A 1 99 ? 7.353 7.852 -9.123 1.00 91.62 99 LYS A CA 1
ATOM 810 C C . LYS A 1 99 ? 8.400 7.188 -10.011 1.00 91.62 99 LYS A C 1
ATOM 812 O O . LYS A 1 99 ? 8.059 6.590 -11.034 1.00 91.62 99 LYS A O 1
ATOM 817 N N . ASN A 1 100 ? 9.663 7.201 -9.587 1.00 90.88 100 ASN A N 1
ATOM 818 C CA . ASN A 1 100 ? 10.750 6.541 -10.309 1.00 90.88 100 ASN A CA 1
ATOM 819 C C . ASN A 1 100 ? 10.533 5.029 -10.419 1.00 90.88 100 ASN A C 1
ATOM 821 O O . ASN A 1 100 ? 10.663 4.469 -11.506 1.00 90.88 100 ASN A O 1
ATOM 825 N N . ASN A 1 101 ? 10.135 4.367 -9.333 1.00 93.50 101 ASN A N 1
ATOM 826 C CA . ASN A 1 101 ? 9.878 2.929 -9.346 1.00 93.50 101 ASN A CA 1
ATOM 827 C C . ASN A 1 101 ? 8.681 2.553 -10.235 1.00 93.50 101 ASN A C 1
ATOM 829 O O . ASN A 1 101 ? 8.760 1.572 -10.976 1.00 93.50 101 ASN A O 1
ATOM 833 N N . ILE A 1 102 ? 7.604 3.345 -10.237 1.00 95.38 102 ILE A N 1
ATOM 834 C CA . ILE A 1 102 ? 6.479 3.178 -11.172 1.00 95.38 102 ILE A CA 1
ATOM 835 C C . ILE A 1 102 ? 6.977 3.307 -12.618 1.00 95.38 102 ILE A C 1
ATOM 837 O O . ILE A 1 102 ? 6.721 2.423 -13.439 1.00 95.38 102 ILE A O 1
ATOM 841 N N . LYS A 1 103 ? 7.746 4.359 -12.925 1.00 93.56 103 LYS A N 1
ATOM 842 C CA . LYS A 1 103 ? 8.326 4.592 -14.256 1.00 93.56 103 LYS A CA 1
ATOM 843 C C . LYS A 1 103 ? 9.215 3.431 -14.703 1.00 93.56 103 LYS A C 1
ATOM 845 O O . LYS A 1 103 ? 9.066 2.945 -15.823 1.00 93.56 103 LYS A O 1
ATOM 850 N N . TYR A 1 104 ? 10.112 2.954 -13.844 1.00 91.25 104 TYR A N 1
ATOM 851 C CA . TYR A 1 104 ? 10.987 1.824 -14.160 1.00 91.25 104 TYR A CA 1
ATOM 852 C C . TYR A 1 104 ? 10.213 0.526 -14.361 1.00 91.25 104 TYR A C 1
ATOM 854 O O . TYR A 1 104 ? 10.556 -0.255 -15.250 1.00 91.25 104 TYR A O 1
ATOM 862 N N . TRP A 1 105 ? 9.144 0.303 -13.595 1.00 94.75 105 TRP A N 1
ATOM 863 C CA . TRP A 1 105 ? 8.286 -0.863 -13.788 1.00 94.75 105 TRP A CA 1
ATOM 864 C C . TRP A 1 105 ? 7.604 -0.834 -15.157 1.00 94.75 105 TRP A C 1
ATOM 866 O O . TRP A 1 105 ? 7.642 -1.826 -15.881 1.00 94.75 105 TRP A O 1
ATOM 876 N N . LEU A 1 106 ? 7.065 0.320 -15.557 1.00 92.88 106 LEU A N 1
ATOM 877 C CA . LEU A 1 106 ? 6.452 0.512 -16.874 1.00 92.88 106 LEU A CA 1
ATOM 878 C C . LEU A 1 106 ? 7.444 0.298 -18.026 1.00 92.88 106 LEU A C 1
ATOM 880 O O . LEU A 1 106 ? 7.075 -0.293 -19.040 1.00 92.88 106 LEU A O 1
ATOM 884 N N . ILE A 1 107 ? 8.696 0.744 -17.868 1.00 87.44 107 ILE A N 1
ATOM 885 C CA . ILE A 1 107 ? 9.779 0.488 -18.836 1.00 87.44 107 ILE A CA 1
ATOM 886 C C . ILE A 1 107 ? 10.079 -1.008 -18.913 1.00 87.44 107 ILE A C 1
ATOM 888 O O . ILE A 1 107 ? 10.118 -1.565 -20.001 1.00 87.44 107 ILE A O 1
ATOM 892 N N . THR A 1 108 ? 10.234 -1.662 -17.760 1.00 86.75 108 THR A N 1
ATOM 893 C CA . THR A 1 108 ? 10.536 -3.102 -17.667 1.00 86.75 108 THR A CA 1
ATOM 894 C C . THR A 1 108 ? 9.440 -3.962 -18.297 1.00 86.75 108 THR A C 1
ATOM 896 O O . THR A 1 108 ? 9.702 -5.071 -18.750 1.00 86.75 108 THR A O 1
ATOM 899 N N . LYS A 1 109 ? 8.200 -3.469 -18.312 1.00 89.12 109 LYS A N 1
ATOM 900 C CA . LYS A 1 109 ? 7.056 -4.129 -18.948 1.00 89.12 109 LYS A CA 1
ATOM 901 C C . LYS A 1 109 ? 6.778 -3.647 -20.370 1.00 89.12 109 LYS A C 1
ATOM 903 O O . LYS A 1 109 ? 5.773 -4.058 -20.927 1.00 89.12 109 LYS A O 1
ATOM 908 N N . GLU A 1 110 ? 7.630 -2.790 -20.934 1.00 87.25 110 GLU A N 1
ATOM 909 C CA . GLU A 1 110 ? 7.522 -2.253 -22.302 1.00 87.25 110 GLU A CA 1
ATOM 910 C C . GLU A 1 110 ? 6.211 -1.499 -22.592 1.00 87.25 110 GLU A C 1
ATOM 912 O O . GLU A 1 110 ? 5.834 -1.263 -23.736 1.00 87.25 110 GLU A O 1
ATOM 917 N N . VAL A 1 111 ? 5.523 -1.038 -21.545 1.00 91.19 111 VAL A N 1
ATOM 918 C CA . VAL A 1 111 ? 4.217 -0.363 -21.639 1.00 91.19 111 VAL A CA 1
ATOM 919 C C . VAL A 1 111 ? 4.284 1.125 -21.299 1.00 91.19 111 VAL A C 1
ATOM 921 O O . VAL A 1 111 ? 3.255 1.797 -21.277 1.00 91.19 111 VAL A O 1
ATOM 924 N N . LYS A 1 112 ? 5.480 1.681 -21.054 1.00 92.31 112 LYS A N 1
ATOM 925 C CA . LYS A 1 112 ? 5.633 3.109 -20.723 1.00 92.31 112 LYS A CA 1
ATOM 926 C C . LYS A 1 112 ? 5.024 4.020 -21.793 1.00 92.31 112 LYS A C 1
ATOM 928 O O . LYS A 1 112 ? 4.317 4.949 -21.437 1.00 92.31 112 LYS A O 1
ATOM 933 N N . LYS A 1 113 ? 5.228 3.727 -23.083 1.00 90.00 113 LYS A N 1
ATOM 934 C CA . LYS A 1 113 ? 4.643 4.525 -24.179 1.00 90.00 113 LYS A CA 1
ATOM 935 C C . LYS A 1 113 ? 3.112 4.555 -24.125 1.00 90.00 113 LYS A C 1
ATOM 937 O O . LYS A 1 113 ? 2.516 5.580 -24.422 1.00 90.00 113 LYS A O 1
ATOM 942 N N . ILE A 1 114 ? 2.487 3.448 -23.714 1.00 91.25 114 ILE A N 1
ATOM 943 C CA . ILE A 1 114 ? 1.033 3.373 -23.530 1.00 91.25 114 ILE A CA 1
ATOM 944 C C . ILE A 1 114 ? 0.619 4.257 -22.351 1.00 91.25 114 ILE A C 1
ATOM 946 O O . ILE A 1 114 ? -0.303 5.053 -22.491 1.00 91.25 114 ILE A O 1
ATOM 950 N N . ALA A 1 115 ? 1.331 4.176 -21.222 1.00 93.00 115 ALA A N 1
ATOM 951 C CA . ALA A 1 115 ? 1.086 5.059 -20.082 1.00 93.00 115 ALA A CA 1
ATOM 952 C C . ALA A 1 115 ? 1.268 6.544 -20.451 1.00 93.00 115 ALA A C 1
ATOM 954 O O . ALA A 1 115 ? 0.437 7.355 -20.085 1.00 93.00 115 ALA A O 1
ATOM 955 N N . ASP A 1 116 ? 2.295 6.899 -21.226 1.00 91.94 116 ASP A N 1
ATOM 956 C CA . ASP A 1 116 ? 2.531 8.280 -21.681 1.00 91.94 116 ASP A CA 1
ATOM 957 C C . ASP A 1 116 ? 1.450 8.793 -22.647 1.00 91.94 116 ASP A C 1
ATOM 959 O O . ASP A 1 116 ? 1.233 9.996 -22.737 1.00 91.94 116 ASP A O 1
ATOM 963 N N . SER A 1 117 ? 0.799 7.895 -23.398 1.00 91.50 117 SER A N 1
ATOM 964 C CA . SER A 1 117 ? -0.304 8.250 -24.305 1.00 91.50 117 SER A CA 1
ATOM 965 C C . SER A 1 117 ? -1.634 8.486 -23.585 1.00 91.50 117 SER A C 1
ATOM 967 O O . SER A 1 117 ? -2.568 9.026 -24.176 1.00 91.50 117 SER A O 1
ATOM 969 N N . LEU A 1 118 ? -1.727 8.056 -22.325 1.00 91.94 118 LEU A N 1
ATOM 970 C CA . LEU A 1 118 ? -2.853 8.331 -21.444 1.00 91.94 118 LEU A CA 1
ATOM 971 C C . LEU A 1 118 ? -2.591 9.621 -20.651 1.00 91.94 118 LEU A C 1
ATOM 973 O O . LEU A 1 118 ? -1.473 10.123 -20.574 1.00 91.94 118 LEU A O 1
ATOM 977 N N . ASP A 1 119 ? -3.639 10.134 -20.014 1.00 91.44 119 ASP A N 1
ATOM 978 C CA . ASP A 1 119 ? -3.550 11.211 -19.027 1.00 91.44 119 ASP A CA 1
ATOM 979 C C . ASP A 1 119 ? -4.139 10.754 -17.677 1.00 91.44 119 ASP A C 1
ATOM 981 O O . ASP A 1 119 ? -4.716 9.661 -17.558 1.00 91.44 119 ASP A O 1
ATOM 985 N N . SER A 1 120 ? -3.994 11.572 -16.630 1.00 90.31 120 SER A N 1
ATOM 986 C CA . SER A 1 120 ? -4.511 11.247 -15.292 1.00 90.31 120 SER A CA 1
ATOM 987 C C . SER A 1 120 ? -6.030 11.033 -15.294 1.00 90.31 120 SER A C 1
ATOM 989 O O . SER A 1 120 ? -6.536 10.077 -14.698 1.00 90.31 120 SER A O 1
ATOM 991 N N . LYS A 1 121 ? -6.769 11.869 -16.032 1.00 91.12 121 LYS A N 1
ATOM 992 C CA . LYS A 1 121 ? -8.234 11.836 -16.116 1.00 91.12 121 LYS A CA 1
ATOM 993 C C . LYS A 1 121 ? -8.735 10.554 -16.778 1.00 91.12 121 LYS A C 1
ATOM 995 O O . LYS A 1 121 ? -9.568 9.848 -16.208 1.00 91.12 121 LYS A O 1
ATOM 1000 N N . SER A 1 122 ? -8.246 10.234 -17.967 1.00 88.06 122 SER A N 1
ATOM 1001 C CA . SER A 1 122 ? -8.571 9.030 -18.736 1.00 88.06 122 SER A CA 1
ATOM 1002 C C . SER A 1 122 ? -8.159 7.766 -17.984 1.00 88.06 122 SER A C 1
ATOM 1004 O O . SER A 1 122 ? -8.945 6.816 -17.930 1.00 88.06 122 SER A O 1
ATOM 1006 N N . SER A 1 123 ? -7.006 7.786 -17.307 1.00 91.50 123 SER A N 1
ATOM 1007 C CA . SER A 1 123 ? -6.537 6.696 -16.443 1.00 91.50 123 SER A CA 1
ATOM 1008 C C . SER A 1 123 ? -7.492 6.415 -15.273 1.00 91.50 123 SER A C 1
ATOM 1010 O O . SER A 1 123 ? -7.669 5.257 -14.891 1.00 91.50 123 SER A O 1
ATOM 1012 N N . LEU A 1 124 ? -8.132 7.451 -14.715 1.00 90.81 124 LEU A N 1
ATOM 1013 C CA . LEU A 1 124 ? -9.063 7.334 -13.583 1.00 90.81 124 LEU A CA 1
ATOM 1014 C C . LEU A 1 124 ? -10.515 7.074 -13.985 1.00 90.81 124 LEU A C 1
ATOM 1016 O O . LEU A 1 124 ? -11.270 6.516 -13.188 1.00 90.81 124 LEU A O 1
ATOM 1020 N N . THR A 1 125 ? -10.937 7.499 -15.176 1.00 88.19 125 THR A N 1
ATOM 1021 C CA . THR A 1 125 ? -12.362 7.517 -15.553 1.00 88.19 125 THR A CA 1
ATOM 1022 C C . THR A 1 125 ? -12.737 6.426 -16.545 1.00 88.19 125 THR A C 1
ATOM 1024 O O . THR A 1 125 ? -13.799 5.822 -16.382 1.00 88.19 125 THR A O 1
ATOM 1027 N N . THR A 1 126 ? -11.867 6.106 -17.506 1.00 93.38 126 THR A N 1
ATOM 1028 C CA . THR A 1 126 ? -12.164 5.117 -18.553 1.00 93.38 126 THR A CA 1
ATOM 1029 C C . THR A 1 126 ? -11.915 3.691 -18.072 1.00 93.38 126 THR A C 1
ATOM 1031 O O . THR A 1 126 ? -11.003 3.440 -17.281 1.00 93.38 126 THR A O 1
ATOM 1034 N N . ASP A 1 127 ? -12.696 2.735 -18.574 1.00 94.38 127 ASP A N 1
ATOM 1035 C CA . ASP A 1 127 ? -12.490 1.320 -18.247 1.00 94.38 127 ASP A CA 1
ATOM 1036 C C . ASP A 1 127 ? -11.134 0.822 -18.746 1.00 94.38 127 ASP A C 1
ATOM 1038 O O . ASP A 1 127 ? -10.431 0.133 -18.008 1.00 94.38 127 ASP A O 1
ATOM 1042 N N . TYR A 1 128 ? -10.722 1.247 -19.946 1.00 92.94 128 TYR A N 1
ATOM 1043 C CA . TYR A 1 128 ? -9.403 0.935 -20.494 1.00 92.94 128 TYR A CA 1
ATOM 1044 C C . TYR A 1 128 ? -8.273 1.449 -19.593 1.00 92.94 128 TYR A C 1
ATOM 1046 O O . TYR A 1 128 ? -7.403 0.672 -19.203 1.00 92.94 128 TYR A O 1
ATOM 1054 N N . GLY A 1 129 ? -8.311 2.728 -19.204 1.00 93.62 129 GLY A N 1
ATOM 1055 C CA . GLY A 1 129 ? -7.305 3.331 -18.332 1.00 93.62 129 GLY A CA 1
ATOM 1056 C C . GLY A 1 129 ? -7.218 2.627 -16.977 1.00 93.62 129 GLY A C 1
ATOM 1057 O O . GLY A 1 129 ? -6.137 2.203 -16.562 1.00 93.62 129 GLY A O 1
ATOM 1058 N N . LYS A 1 130 ? -8.362 2.396 -16.318 1.00 95.50 130 LYS A N 1
ATOM 1059 C CA . LYS A 1 130 ? -8.415 1.667 -15.039 1.00 95.50 130 LYS A CA 1
ATOM 1060 C C . LYS A 1 130 ? -7.853 0.251 -15.173 1.00 95.50 130 LYS A C 1
ATOM 1062 O O . LYS A 1 130 ? -7.115 -0.203 -14.296 1.00 95.50 130 LYS A O 1
ATOM 1067 N N . LEU A 1 131 ? -8.224 -0.460 -16.240 1.00 96.19 131 LEU A N 1
ATOM 1068 C CA . LEU A 1 131 ? -7.816 -1.842 -16.479 1.00 96.19 131 LEU A CA 1
ATOM 1069 C C . LEU A 1 131 ? -6.320 -1.940 -16.799 1.00 96.19 131 LEU A C 1
ATOM 1071 O O . LEU A 1 131 ? -5.655 -2.831 -16.276 1.00 96.19 131 LEU A O 1
ATOM 1075 N N . PHE A 1 132 ? -5.776 -0.998 -17.575 1.00 97.00 132 PHE A N 1
ATOM 1076 C CA . PHE A 1 132 ? -4.346 -0.896 -17.869 1.00 97.00 132 PHE A CA 1
ATOM 1077 C C . PHE A 1 132 ? -3.514 -0.871 -16.580 1.00 97.00 132 PHE A C 1
ATOM 1079 O O . PHE A 1 132 ? -2.702 -1.770 -16.345 1.00 97.00 132 PHE A O 1
ATOM 1086 N N . TRP A 1 133 ? -3.773 0.096 -15.692 1.00 97.62 133 TRP A N 1
ATOM 1087 C CA . TRP A 1 133 ? -3.028 0.236 -14.436 1.00 97.62 133 TRP A CA 1
ATOM 1088 C C . TRP A 1 133 ? -3.219 -0.971 -13.510 1.00 97.62 133 TRP A C 1
ATOM 1090 O O . TRP A 1 133 ? -2.248 -1.468 -12.932 1.00 97.62 133 TRP A O 1
ATOM 1100 N N . LYS A 1 134 ? -4.446 -1.501 -13.411 1.00 97.25 134 LYS A N 1
ATOM 1101 C CA . LYS A 1 134 ? -4.732 -2.713 -12.625 1.00 97.25 134 LYS A CA 1
ATOM 1102 C C . LYS A 1 134 ? -3.983 -3.939 -13.136 1.00 97.25 134 LYS A C 1
ATOM 1104 O O . LYS A 1 134 ? -3.500 -4.720 -12.324 1.00 97.25 134 LYS A O 1
ATOM 1109 N N . ASN A 1 135 ? -3.860 -4.109 -14.449 1.00 97.19 135 ASN A N 1
ATOM 1110 C CA . ASN A 1 135 ? -3.181 -5.262 -15.036 1.00 97.19 135 ASN A CA 1
ATOM 1111 C C . ASN A 1 135 ? -1.664 -5.169 -14.851 1.00 97.19 135 ASN A C 1
ATOM 1113 O O . ASN A 1 135 ? -1.043 -6.112 -14.347 1.00 97.19 135 ASN A O 1
ATOM 1117 N N . VAL A 1 136 ? -1.077 -4.012 -15.176 1.00 97.19 136 VAL A N 1
ATOM 1118 C CA . VAL A 1 136 ? 0.370 -3.768 -15.056 1.00 97.19 136 VAL A CA 1
ATOM 1119 C C . VAL A 1 136 ? 0.843 -3.904 -13.605 1.00 97.19 136 VAL A C 1
ATOM 1121 O O . VAL A 1 136 ? 1.907 -4.475 -13.346 1.00 97.19 136 VAL A O 1
ATOM 1124 N N . PHE A 1 137 ? 0.040 -3.431 -12.648 1.00 97.94 137 PHE A N 1
ATOM 1125 C CA . PHE A 1 137 ? 0.334 -3.483 -11.213 1.00 97.94 137 PHE A CA 1
ATOM 1126 C C . PHE A 1 137 ? -0.527 -4.505 -10.460 1.00 97.94 137 PHE A C 1
ATOM 1128 O O . PHE A 1 137 ? -0.770 -4.358 -9.263 1.00 97.94 137 PHE A O 1
ATOM 1135 N N . SER A 1 138 ? -0.954 -5.581 -11.124 1.00 97.44 138 SER A N 1
ATOM 1136 C CA . SER A 1 138 ? -1.873 -6.596 -10.570 1.00 97.44 138 SER A CA 1
ATOM 1137 C C . SER A 1 138 ? -1.438 -7.183 -9.225 1.00 97.44 138 SER A C 1
ATOM 1139 O O . SER A 1 138 ? -2.265 -7.573 -8.403 1.00 97.44 138 SER A O 1
ATOM 1141 N N . PHE A 1 139 ? -0.134 -7.199 -8.940 1.00 96.88 139 PHE A N 1
ATOM 1142 C CA . PHE A 1 139 ? 0.408 -7.651 -7.661 1.00 96.88 139 PHE A CA 1
ATOM 1143 C C . PHE A 1 139 ? 0.056 -6.754 -6.463 1.00 96.88 139 PHE A C 1
ATOM 1145 O O . PHE A 1 139 ? 0.104 -7.249 -5.337 1.00 96.88 139 PHE A O 1
ATOM 1152 N N . LEU A 1 140 ? -0.295 -5.484 -6.684 1.00 97.75 140 LEU A N 1
ATOM 1153 C CA . LEU A 1 140 ? -0.796 -4.576 -5.647 1.00 97.75 140 LEU A CA 1
ATOM 1154 C C . LEU A 1 140 ? -2.272 -4.843 -5.324 1.00 97.75 140 LEU A C 1
ATOM 1156 O O . LEU A 1 140 ? -2.706 -4.614 -4.200 1.00 97.75 140 LEU A O 1
ATOM 1160 N N . PHE A 1 141 ? -3.028 -5.398 -6.275 1.00 97.31 141 PHE A N 1
ATOM 1161 C CA . PHE A 1 141 ? -4.467 -5.642 -6.158 1.00 97.31 141 PHE A CA 1
ATOM 1162 C C . PHE A 1 141 ? -4.803 -7.012 -5.549 1.00 97.31 141 PHE A C 1
ATOM 1164 O O . PHE A 1 141 ? -5.797 -7.643 -5.907 1.00 97.31 141 PHE A O 1
ATOM 1171 N N . LYS A 1 142 ? -3.963 -7.499 -4.629 1.00 96.19 142 LYS A N 1
ATOM 1172 C CA . LYS A 1 142 ? -4.152 -8.802 -3.982 1.00 96.19 142 LYS A CA 1
ATOM 1173 C C . LYS A 1 142 ? -4.822 -8.664 -2.608 1.00 96.19 142 LYS A C 1
ATOM 1175 O O . LYS A 1 142 ? -4.447 -7.774 -1.842 1.00 96.19 142 LYS A O 1
ATOM 1180 N N . PRO A 1 143 ? -5.713 -9.598 -2.214 1.00 94.12 143 PRO A N 1
ATOM 1181 C CA . PRO A 1 143 ? -6.433 -9.525 -0.939 1.00 94.12 143 PRO A CA 1
ATOM 1182 C C . PRO A 1 143 ? -5.545 -9.412 0.305 1.00 94.12 143 PRO A C 1
ATOM 1184 O O . PRO A 1 143 ? -5.943 -8.796 1.290 1.00 94.12 143 PRO A O 1
ATOM 1187 N N . ASN A 1 144 ? -4.347 -10.004 0.288 1.00 93.44 144 ASN A N 1
ATOM 1188 C CA . ASN A 1 144 ? -3.393 -9.900 1.392 1.00 93.44 144 ASN A CA 1
ATOM 1189 C C . ASN A 1 144 ? -2.826 -8.481 1.544 1.00 93.44 144 ASN A C 1
ATOM 1191 O O . ASN A 1 144 ? -2.585 -8.054 2.667 1.00 93.44 144 ASN A O 1
ATOM 1195 N N . ILE A 1 145 ? -2.649 -7.742 0.444 1.00 94.19 145 ILE A N 1
ATOM 1196 C CA . ILE A 1 145 ? -2.223 -6.340 0.489 1.00 94.19 145 ILE A CA 1
ATOM 1197 C C . ILE A 1 145 ? -3.326 -5.488 1.109 1.00 94.19 145 ILE A C 1
ATOM 1199 O O . ILE A 1 145 ? -3.044 -4.679 1.989 1.00 94.19 145 ILE A O 1
ATOM 1203 N N . PHE A 1 146 ? -4.581 -5.739 0.734 1.00 93.69 146 PHE A N 1
ATOM 1204 C CA . PHE A 1 146 ? -5.729 -5.016 1.283 1.00 93.69 146 PHE A CA 1
ATOM 1205 C C . PHE A 1 146 ? -5.858 -5.245 2.790 1.00 93.69 146 PHE A C 1
ATOM 1207 O O . PHE A 1 146 ? -5.975 -4.288 3.540 1.00 93.69 146 PHE A O 1
ATOM 1214 N N . LYS A 1 147 ? -5.705 -6.488 3.263 1.00 87.62 147 LYS A N 1
ATOM 1215 C CA . LYS A 1 147 ? -5.719 -6.800 4.706 1.00 87.62 147 LYS A CA 1
ATOM 1216 C C . LYS A 1 147 ? -4.628 -6.073 5.501 1.00 87.62 147 LYS A C 1
ATOM 1218 O O . LYS A 1 147 ? -4.844 -5.752 6.660 1.00 87.62 147 LYS A O 1
ATOM 1223 N N . ILE A 1 148 ? -3.454 -5.858 4.904 1.00 87.75 148 ILE A N 1
ATOM 1224 C CA . ILE A 1 148 ? -2.328 -5.175 5.562 1.00 87.75 148 ILE A CA 1
ATOM 1225 C C . ILE A 1 148 ? -2.529 -3.651 5.565 1.00 87.75 148 ILE A C 1
ATOM 1227 O O . ILE A 1 148 ? -2.140 -2.983 6.519 1.00 87.75 148 ILE A O 1
ATOM 1231 N N . ALA A 1 149 ? -3.112 -3.100 4.498 1.00 89.88 149 ALA A N 1
ATOM 1232 C CA . ALA A 1 149 ? -3.364 -1.667 4.361 1.00 89.88 149 ALA A CA 1
ATOM 1233 C C . ALA A 1 149 ? -4.655 -1.197 5.050 1.00 89.88 149 ALA A C 1
ATOM 1235 O O . ALA A 1 149 ? -4.819 -0.003 5.297 1.00 89.88 149 ALA A O 1
ATOM 1236 N N . GLU A 1 150 ? -5.568 -2.115 5.356 1.00 87.44 150 GLU A N 1
ATOM 1237 C CA . GLU A 1 150 ? -6.814 -1.813 6.046 1.00 87.44 150 GLU A CA 1
ATOM 1238 C C . GLU A 1 150 ? -6.554 -1.072 7.364 1.00 87.44 150 GLU A C 1
ATOM 1240 O O . GLU A 1 150 ? -5.675 -1.439 8.142 1.00 87.44 150 GLU A O 1
ATOM 1245 N N . GLY A 1 151 ? -7.291 0.025 7.561 1.00 80.50 151 GLY A N 1
ATOM 1246 C CA . GLY A 1 151 ? -7.207 0.986 8.661 1.00 80.50 151 GLY A CA 1
ATOM 1247 C C . GLY A 1 151 ? -5.840 1.642 8.892 1.00 80.50 151 GLY A C 1
ATOM 1248 O O . GLY A 1 151 ? -5.651 2.305 9.914 1.00 80.50 151 GLY A O 1
ATOM 1249 N N . GLN A 1 152 ? -4.918 1.514 7.939 1.00 86.06 152 GLN A N 1
ATOM 1250 C CA . GLN A 1 152 ? -3.713 2.334 7.855 1.00 86.06 152 GLN A CA 1
ATOM 1251 C C . GLN A 1 152 ? -4.017 3.666 7.155 1.00 86.06 152 GLN A C 1
ATOM 1253 O O . GLN A 1 152 ? -5.102 3.870 6.604 1.00 86.06 152 GLN A O 1
ATOM 1258 N N . ASN A 1 153 ? -3.059 4.594 7.189 1.00 85.62 153 ASN A N 1
ATOM 1259 C CA . ASN A 1 153 ? -3.154 5.863 6.466 1.00 85.62 153 ASN A CA 1
ATOM 1260 C C . ASN A 1 153 ? -2.600 5.747 5.030 1.00 85.62 153 ASN A C 1
ATOM 1262 O O . ASN A 1 153 ? -1.951 4.764 4.664 1.00 85.62 153 ASN A O 1
ATOM 1266 N N . THR A 1 154 ? -2.839 6.776 4.214 1.00 85.88 154 THR A N 1
ATOM 1267 C CA . THR A 1 154 ? -2.370 6.828 2.819 1.00 85.88 154 THR A CA 1
ATOM 1268 C C . THR A 1 154 ? -0.848 6.723 2.704 1.00 85.88 154 THR A C 1
ATOM 1270 O O . THR A 1 154 ? -0.361 6.036 1.813 1.00 85.88 154 THR A O 1
ATOM 1273 N N . ILE A 1 155 ? -0.097 7.323 3.635 1.00 86.69 155 ILE A N 1
ATOM 1274 C CA . ILE A 1 155 ? 1.375 7.276 3.642 1.00 86.69 155 ILE A CA 1
ATOM 1275 C C . ILE A 1 155 ? 1.864 5.830 3.775 1.00 86.69 155 ILE A C 1
ATOM 1277 O O . ILE A 1 155 ? 2.722 5.379 3.019 1.00 86.69 155 ILE A O 1
ATOM 1281 N N . TYR A 1 156 ? 1.282 5.062 4.698 1.00 89.50 156 TYR A N 1
ATOM 1282 C CA . TYR A 1 156 ? 1.593 3.644 4.850 1.00 89.50 156 TYR A CA 1
ATOM 1283 C C . TYR A 1 156 ? 1.299 2.866 3.563 1.00 89.50 156 TYR A C 1
ATOM 1285 O O . TYR A 1 156 ? 2.121 2.052 3.136 1.00 89.50 156 TYR A O 1
ATOM 1293 N N . LEU A 1 157 ? 0.150 3.127 2.927 1.00 91.81 157 LEU A N 1
ATOM 1294 C CA . LEU A 1 157 ? -0.214 2.488 1.663 1.00 91.81 157 LEU A CA 1
ATOM 1295 C C . LEU A 1 157 ? 0.824 2.790 0.571 1.00 91.81 157 LEU A C 1
ATOM 1297 O O . LEU A 1 157 ? 1.312 1.857 -0.063 1.00 91.81 157 LEU A O 1
ATOM 1301 N N . GLN A 1 158 ? 1.211 4.055 0.400 1.00 91.69 158 GLN A N 1
ATOM 1302 C CA . GLN A 1 158 ? 2.224 4.487 -0.570 1.00 91.69 158 GLN A CA 1
ATOM 1303 C C . GLN A 1 158 ? 3.580 3.815 -0.310 1.00 91.69 158 GLN A C 1
ATOM 1305 O O . GLN A 1 158 ? 4.171 3.236 -1.225 1.00 91.69 158 GLN A O 1
ATOM 1310 N N . CYS A 1 159 ? 4.047 3.792 0.943 1.00 91.38 159 CYS A N 1
ATOM 1311 C CA . CYS A 1 159 ? 5.275 3.089 1.328 1.00 91.38 159 CYS A CA 1
ATOM 1312 C C . CYS A 1 159 ? 5.197 1.590 1.011 1.00 91.38 159 CYS A C 1
ATOM 1314 O O . CYS A 1 159 ? 6.150 1.000 0.489 1.00 91.38 159 CYS A O 1
ATOM 1316 N N . LYS A 1 160 ? 4.047 0.959 1.285 1.00 94.50 160 LYS A N 1
ATOM 1317 C CA . LYS A 1 160 ? 3.834 -0.459 0.993 1.00 94.50 160 LYS A CA 1
ATOM 1318 C C . LYS A 1 160 ? 3.833 -0.735 -0.509 1.00 94.50 160 LYS A C 1
ATOM 1320 O O . LYS A 1 160 ? 4.454 -1.709 -0.936 1.00 94.50 160 LYS A O 1
ATOM 1325 N N . MET A 1 161 ? 3.181 0.117 -1.299 1.00 95.19 161 MET A N 1
ATOM 1326 C CA . MET A 1 161 ? 3.196 0.060 -2.762 1.00 95.19 161 MET A CA 1
ATOM 1327 C C . MET A 1 161 ? 4.626 0.175 -3.292 1.00 95.19 161 MET A C 1
ATOM 1329 O O . MET A 1 161 ? 5.057 -0.697 -4.045 1.00 95.19 161 MET A O 1
ATOM 1333 N N . ASN A 1 162 ? 5.381 1.180 -2.836 1.00 94.94 162 ASN A N 1
ATOM 1334 C CA . ASN A 1 162 ? 6.764 1.406 -3.250 1.00 94.94 162 ASN A CA 1
ATOM 1335 C C . ASN A 1 162 ? 7.644 0.178 -2.987 1.00 94.94 162 ASN A C 1
ATOM 1337 O O . ASN A 1 162 ? 8.291 -0.331 -3.899 1.00 94.94 162 ASN A O 1
ATOM 1341 N N . SER A 1 163 ? 7.591 -0.362 -1.766 1.00 94.88 163 SER A N 1
ATOM 1342 C CA . SER A 1 163 ? 8.363 -1.549 -1.381 1.00 94.88 163 SER A CA 1
ATOM 1343 C C . SER A 1 163 ? 8.037 -2.769 -2.251 1.00 94.88 163 SER A C 1
ATOM 1345 O O . SER A 1 163 ? 8.934 -3.508 -2.656 1.00 94.88 163 SER A O 1
ATOM 1347 N N . LEU A 1 164 ? 6.760 -2.985 -2.582 1.00 96.75 164 LEU A N 1
ATOM 1348 C CA . LEU A 1 164 ? 6.350 -4.097 -3.442 1.00 96.75 164 LEU A CA 1
ATOM 1349 C C . LEU A 1 164 ? 6.817 -3.911 -4.888 1.00 96.75 164 LEU A C 1
ATOM 1351 O O . LEU A 1 164 ? 7.282 -4.877 -5.494 1.00 96.75 164 LEU A O 1
ATOM 1355 N N . ILE A 1 165 ? 6.713 -2.697 -5.437 1.00 96.31 165 ILE A N 1
ATOM 1356 C CA . ILE A 1 165 ? 7.212 -2.386 -6.785 1.00 96.31 165 ILE A CA 1
ATOM 1357 C C . ILE A 1 165 ? 8.729 -2.590 -6.830 1.00 96.31 165 ILE A C 1
ATOM 1359 O O . ILE A 1 165 ? 9.229 -3.255 -7.733 1.00 96.31 165 ILE A O 1
ATOM 1363 N N . GLU A 1 166 ? 9.459 -2.113 -5.824 1.00 93.69 166 GLU A N 1
ATOM 1364 C CA . GLU A 1 166 ? 10.908 -2.281 -5.727 1.00 93.69 166 GLU A CA 1
ATOM 1365 C C . GLU A 1 166 ? 11.313 -3.763 -5.643 1.00 93.69 166 GLU A C 1
ATOM 1367 O O . GLU A 1 166 ? 12.229 -4.199 -6.338 1.00 93.69 166 GLU A O 1
ATOM 1372 N N . GLN A 1 167 ? 10.607 -4.577 -4.851 1.00 93.88 167 GLN A N 1
ATOM 1373 C CA . GLN A 1 167 ? 10.837 -6.028 -4.798 1.00 93.88 167 GLN A CA 1
ATOM 1374 C C . GLN A 1 167 ? 10.610 -6.694 -6.159 1.00 93.88 167 GLN A C 1
ATOM 1376 O O . GLN A 1 167 ? 11.373 -7.578 -6.558 1.00 93.88 167 GLN A O 1
ATOM 1381 N N . LYS A 1 168 ? 9.566 -6.275 -6.884 1.00 94.19 168 LYS A N 1
ATOM 1382 C CA . LYS A 1 168 ? 9.283 -6.775 -8.231 1.00 94.19 168 LYS A CA 1
ATOM 1383 C C . LYS A 1 168 ? 10.373 -6.369 -9.214 1.00 94.19 168 LYS A C 1
ATOM 1385 O O . LYS A 1 168 ? 10.884 -7.243 -9.906 1.00 94.19 168 LYS A O 1
ATOM 1390 N N . LEU A 1 169 ? 10.782 -5.104 -9.212 1.00 90.38 169 LEU A N 1
ATOM 1391 C CA . LEU A 1 169 ? 11.894 -4.604 -10.018 1.00 90.38 169 LEU A CA 1
ATOM 1392 C C . LEU A 1 169 ? 13.182 -5.368 -9.736 1.00 90.38 169 LEU A C 1
ATOM 1394 O O . LEU A 1 169 ? 13.805 -5.856 -10.669 1.00 90.38 169 LEU A O 1
ATOM 1398 N N . LYS A 1 170 ? 13.553 -5.552 -8.463 1.00 87.56 170 LYS A N 1
ATOM 1399 C CA . LYS A 1 170 ? 14.737 -6.338 -8.086 1.00 87.56 170 LYS A CA 1
ATOM 1400 C C . LYS A 1 170 ? 14.677 -7.750 -8.656 1.00 87.56 170 LYS A C 1
ATOM 1402 O O . LYS A 1 170 ? 15.681 -8.218 -9.173 1.00 87.56 170 LYS A O 1
ATOM 1407 N N . LYS A 1 171 ? 13.511 -8.402 -8.625 1.00 86.62 171 LYS A N 1
ATOM 1408 C CA . LYS A 1 171 ? 13.337 -9.739 -9.206 1.00 86.62 171 LYS A CA 1
ATOM 1409 C C . LYS A 1 171 ? 13.499 -9.743 -10.732 1.00 86.62 171 LYS A C 1
ATOM 1411 O O . LYS A 1 171 ? 14.177 -10.620 -11.252 1.00 86.62 171 LYS A O 1
ATOM 1416 N N . GLU A 1 172 ? 12.916 -8.777 -11.438 1.00 82.00 172 GLU A N 1
ATOM 1417 C CA . GLU A 1 172 ? 13.083 -8.643 -12.897 1.00 82.00 172 GLU A CA 1
ATOM 1418 C C . GLU A 1 172 ? 14.540 -8.330 -13.270 1.00 82.00 172 GLU A C 1
ATOM 1420 O O . GLU A 1 172 ? 15.094 -8.942 -14.176 1.00 82.00 172 GLU A O 1
ATOM 1425 N N . ILE A 1 173 ? 15.196 -7.439 -12.521 1.00 72.06 173 ILE A N 1
ATOM 1426 C CA . ILE A 1 173 ? 16.610 -7.081 -12.689 1.00 72.06 173 ILE A CA 1
ATOM 1427 C C . ILE A 1 173 ? 17.515 -8.287 -12.414 1.00 72.06 173 ILE A C 1
ATOM 1429 O O . ILE A 1 173 ? 18.452 -8.527 -13.166 1.00 72.06 173 ILE A O 1
ATOM 1433 N N . SER A 1 174 ? 17.242 -9.068 -11.368 1.00 68.31 174 SER A N 1
ATOM 1434 C CA . SER A 1 174 ? 17.975 -10.305 -11.074 1.00 68.31 174 SER A CA 1
ATOM 1435 C C . SER A 1 174 ? 17.806 -11.360 -12.166 1.00 68.31 174 SER A C 1
ATOM 1437 O O . SER A 1 174 ? 18.738 -12.113 -12.427 1.00 68.31 174 SER A O 1
ATOM 1439 N N . ASN A 1 175 ? 16.647 -11.394 -12.825 1.00 64.12 175 ASN A N 1
ATOM 1440 C CA . ASN A 1 175 ? 16.395 -12.270 -13.968 1.00 64.12 175 ASN A CA 1
ATOM 1441 C C . ASN A 1 175 ? 16.963 -11.710 -15.281 1.00 64.12 175 ASN A C 1
ATOM 1443 O O . ASN A 1 175 ? 17.020 -12.423 -16.284 1.00 64.12 175 ASN A O 1
ATOM 1447 N N . ASN A 1 176 ? 17.384 -10.443 -15.299 1.00 70.94 176 ASN A N 1
ATOM 1448 C CA . ASN A 1 176 ? 17.975 -9.834 -16.472 1.00 70.94 176 ASN A CA 1
ATOM 1449 C C . ASN A 1 176 ? 19.409 -10.349 -16.639 1.00 70.94 176 ASN A C 1
ATOM 1451 O O . ASN A 1 176 ? 20.324 -9.957 -15.909 1.00 70.94 176 ASN A O 1
ATOM 1455 N N . LYS A 1 177 ? 19.602 -11.204 -17.650 1.00 71.50 177 LYS A N 1
ATOM 1456 C CA . LYS A 1 177 ? 20.904 -11.774 -18.021 1.00 71.50 177 LYS A CA 1
ATOM 1457 C C . LYS A 1 177 ? 21.976 -10.694 -18.198 1.00 71.50 177 LYS A C 1
ATOM 1459 O O . LYS A 1 177 ? 23.123 -10.934 -17.827 1.00 71.50 177 LYS A O 1
ATOM 1464 N N . PHE A 1 178 ? 21.596 -9.502 -18.679 1.00 76.31 178 PHE A N 1
ATOM 1465 C CA . PHE A 1 178 ? 22.513 -8.372 -18.775 1.00 76.31 178 PHE A CA 1
ATOM 146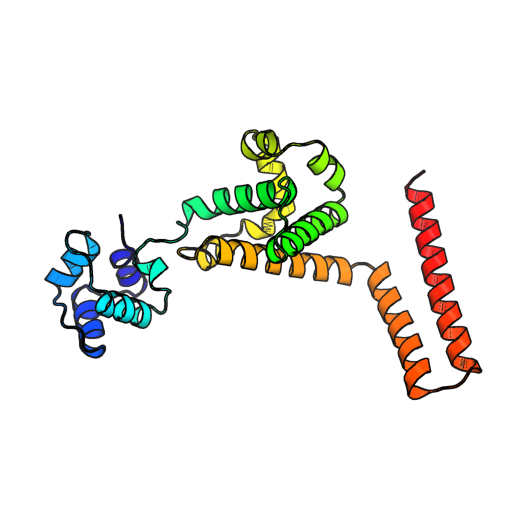6 C C . PHE A 1 178 ? 23.070 -7.974 -17.402 1.00 76.31 178 PHE A C 1
ATOM 1468 O O . PHE A 1 178 ? 24.283 -7.904 -17.214 1.00 76.31 178 PHE A O 1
ATOM 1475 N N . VAL A 1 179 ? 22.179 -7.722 -16.441 1.00 71.62 179 VAL A N 1
ATOM 1476 C CA . VAL A 1 179 ? 22.547 -7.200 -15.120 1.00 71.62 179 VAL A CA 1
ATOM 1477 C C . VAL A 1 179 ? 23.229 -8.265 -14.270 1.00 71.62 179 VAL A C 1
ATOM 1479 O O . VAL A 1 179 ? 24.187 -7.950 -13.568 1.00 71.62 179 VAL A O 1
ATOM 1482 N N . HIS A 1 180 ? 22.782 -9.519 -14.353 1.00 73.62 180 HIS A N 1
ATOM 1483 C CA . HIS A 1 180 ? 23.445 -10.641 -13.691 1.00 73.62 180 HIS A CA 1
ATOM 1484 C C . HIS A 1 180 ? 24.916 -10.741 -14.117 1.00 73.62 180 HIS A C 1
ATOM 1486 O O . HIS A 1 180 ? 25.817 -10.670 -13.283 1.00 73.62 180 HIS A O 1
ATOM 1492 N N . ASN A 1 181 ? 25.165 -10.823 -15.426 1.00 79.00 181 ASN A N 1
ATOM 1493 C CA . ASN A 1 181 ? 26.517 -10.977 -15.956 1.00 79.00 181 ASN A CA 1
ATOM 1494 C C . ASN A 1 181 ? 27.355 -9.700 -15.789 1.00 79.00 181 ASN A C 1
ATOM 1496 O O . ASN A 1 181 ? 28.559 -9.796 -15.566 1.00 79.00 181 ASN A O 1
ATOM 1500 N N . PHE A 1 182 ? 26.734 -8.511 -15.836 1.00 85.19 182 PHE A N 1
ATOM 1501 C CA . PHE A 1 182 ? 27.405 -7.256 -15.488 1.00 85.19 182 PHE A CA 1
ATOM 1502 C C . PHE A 1 182 ? 27.922 -7.299 -14.049 1.00 85.19 182 PHE A C 1
ATOM 1504 O O . PHE A 1 182 ? 29.100 -7.052 -13.826 1.00 85.19 182 PHE A O 1
ATOM 1511 N N . ARG A 1 183 ? 27.069 -7.667 -13.081 1.00 80.88 183 ARG A N 1
ATOM 1512 C CA . ARG A 1 183 ? 27.450 -7.757 -11.661 1.00 80.88 183 ARG A CA 1
ATOM 1513 C C . ARG A 1 183 ? 28.548 -8.784 -11.419 1.00 80.88 183 ARG A C 1
ATOM 1515 O O . ARG A 1 183 ? 29.417 -8.545 -10.593 1.00 80.88 183 ARG A O 1
ATOM 1522 N N . GLU A 1 184 ? 28.524 -9.912 -12.127 1.00 85.19 184 GLU A N 1
ATOM 1523 C CA . GLU A 1 184 ? 29.581 -10.920 -12.020 1.00 85.19 184 GLU A CA 1
ATOM 1524 C C . GLU A 1 184 ? 30.933 -10.384 -12.524 1.00 85.19 184 GLU A C 1
ATOM 1526 O O . GLU A 1 184 ? 31.960 -10.571 -11.869 1.00 85.19 184 GLU A O 1
ATOM 1531 N N . LYS A 1 185 ? 30.936 -9.686 -13.667 1.00 87.50 185 LYS A N 1
ATOM 1532 C CA . LYS A 1 185 ? 32.143 -9.068 -14.241 1.00 87.50 185 LYS A CA 1
ATOM 1533 C C . LYS A 1 185 ? 32.654 -7.903 -13.391 1.00 87.50 185 LYS A C 1
ATOM 1535 O O . LYS A 1 185 ? 33.852 -7.823 -13.139 1.00 87.50 185 LYS A O 1
ATOM 1540 N N . ASP A 1 186 ? 31.755 -7.062 -12.889 1.00 87.06 186 ASP A N 1
ATOM 1541 C C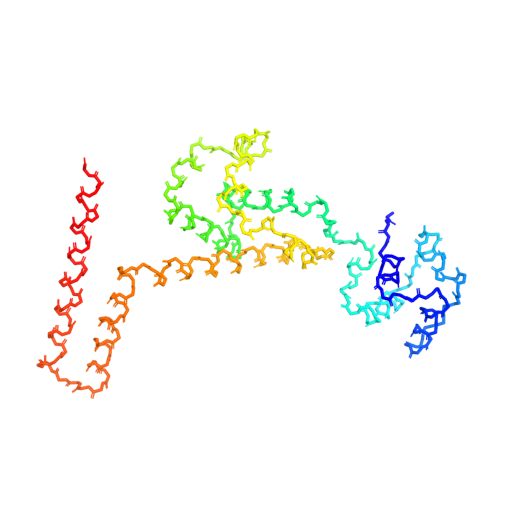A . ASP A 1 186 ? 32.065 -5.967 -11.964 1.00 87.06 186 ASP A CA 1
ATOM 1542 C C . ASP A 1 186 ? 32.661 -6.492 -10.647 1.00 87.06 186 ASP A C 1
ATOM 1544 O O . ASP A 1 186 ? 33.714 -6.035 -10.210 1.00 87.06 186 ASP A O 1
ATOM 1548 N N . ALA A 1 187 ? 32.079 -7.544 -10.062 1.00 86.88 187 ALA A N 1
ATOM 1549 C CA . ALA A 1 187 ? 32.621 -8.174 -8.859 1.00 86.88 187 ALA A CA 1
ATOM 1550 C C . ALA A 1 187 ? 34.028 -8.758 -9.084 1.00 86.88 187 ALA A C 1
ATOM 1552 O O . ALA A 1 187 ? 34.900 -8.597 -8.227 1.00 86.88 187 ALA A O 1
ATOM 1553 N N . LYS A 1 188 ? 34.278 -9.394 -10.241 1.00 87.50 188 LYS A N 1
ATOM 1554 C CA . LYS A 1 188 ? 35.617 -9.874 -10.631 1.00 87.50 188 LYS A CA 1
ATOM 1555 C C . LYS A 1 188 ? 36.609 -8.718 -10.756 1.00 87.50 188 LYS A C 1
ATOM 1557 O O . LYS A 1 188 ? 37.709 -8.814 -10.216 1.00 87.50 188 LYS A O 1
ATOM 1562 N N . LEU A 1 189 ? 36.219 -7.623 -11.407 1.00 87.88 189 LEU A N 1
ATOM 1563 C CA . LEU A 1 189 ? 37.037 -6.414 -11.518 1.00 87.88 189 LEU A CA 1
ATOM 1564 C C . LEU A 1 189 ? 37.393 -5.847 -10.137 1.00 87.88 189 LEU A C 1
ATOM 1566 O O . LEU A 1 189 ? 38.567 -5.606 -9.852 1.00 87.88 189 LEU A O 1
ATOM 1570 N N . MET A 1 190 ? 36.401 -5.700 -9.257 1.00 86.50 190 MET A N 1
ATOM 1571 C CA . MET A 1 190 ? 36.603 -5.183 -7.903 1.00 86.50 190 MET A CA 1
ATOM 1572 C C . MET A 1 190 ? 37.485 -6.113 -7.064 1.00 86.50 190 MET A C 1
ATOM 1574 O O . MET A 1 190 ? 38.358 -5.643 -6.339 1.00 86.50 190 MET A O 1
ATOM 1578 N N . GLN A 1 191 ? 37.346 -7.433 -7.208 1.00 87.00 191 GLN A N 1
ATOM 1579 C CA . GLN A 1 191 ? 38.247 -8.391 -6.565 1.00 87.00 191 GLN A CA 1
ATOM 1580 C C . GLN A 1 191 ? 39.701 -8.200 -7.027 1.00 87.00 191 GLN A C 1
ATOM 1582 O O . GLN A 1 191 ? 40.606 -8.208 -6.193 1.00 87.00 191 GLN A O 1
ATOM 1587 N N . GLN A 1 192 ? 39.936 -8.000 -8.328 1.00 84.94 192 GLN A N 1
ATOM 1588 C CA . GLN A 1 192 ? 41.284 -7.743 -8.849 1.00 84.94 192 GLN A CA 1
ATOM 1589 C C . GLN A 1 192 ? 41.856 -6.420 -8.327 1.00 84.94 192 GLN A C 1
ATOM 1591 O O . GLN A 1 192 ? 43.032 -6.372 -7.959 1.00 84.94 192 GLN A O 1
ATOM 1596 N N . PHE A 1 193 ? 41.020 -5.380 -8.247 1.00 82.25 193 PHE A N 1
ATOM 1597 C CA . PHE A 1 193 ? 41.399 -4.070 -7.721 1.00 82.25 193 PHE A CA 1
ATOM 1598 C C . PHE A 1 193 ? 41.836 -4.145 -6.254 1.00 82.25 193 PHE A C 1
ATOM 1600 O O . PHE A 1 193 ? 42.932 -3.708 -5.915 1.00 82.25 193 PHE A O 1
ATOM 1607 N N . TYR A 1 194 ? 41.003 -4.734 -5.391 1.00 81.69 194 TYR A N 1
ATOM 1608 C CA . TYR A 1 194 ? 41.252 -4.737 -3.950 1.00 81.69 194 TYR A CA 1
ATOM 1609 C C . TYR A 1 194 ? 42.275 -5.788 -3.503 1.00 81.69 194 TYR A C 1
ATOM 1611 O O . TYR A 1 194 ? 43.038 -5.520 -2.578 1.00 81.69 194 TYR A O 1
ATOM 1619 N N . ASN A 1 195 ? 42.310 -6.968 -4.136 1.00 77.00 195 ASN A N 1
ATOM 1620 C CA . ASN A 1 195 ? 43.043 -8.119 -3.587 1.00 77.00 195 ASN A CA 1
ATOM 1621 C C . ASN A 1 195 ? 44.304 -8.498 -4.366 1.00 77.00 195 ASN A C 1
ATOM 1623 O O . ASN A 1 195 ? 45.203 -9.107 -3.793 1.00 77.00 195 ASN A O 1
ATOM 1627 N N . CYS A 1 196 ? 44.373 -8.200 -5.665 1.00 67.75 196 CYS A N 1
ATOM 1628 C CA . CYS A 1 196 ? 45.486 -8.651 -6.504 1.00 67.75 196 CYS A CA 1
ATOM 1629 C C . CYS A 1 196 ? 46.463 -7.523 -6.830 1.00 67.75 196 CYS A C 1
ATOM 1631 O O . CYS A 1 196 ? 47.646 -7.802 -7.010 1.00 67.75 196 CYS A O 1
ATOM 1633 N N . ASN A 1 197 ? 45.971 -6.277 -6.908 1.00 63.84 197 ASN A N 1
ATOM 1634 C CA . ASN A 1 197 ? 46.728 -5.051 -7.186 1.00 63.84 197 ASN A CA 1
ATOM 1635 C C . ASN A 1 197 ? 47.827 -5.237 -8.257 1.00 63.84 197 ASN A C 1
ATOM 1637 O O . ASN A 1 197 ? 48.950 -4.745 -8.140 1.00 63.84 197 ASN A O 1
ATOM 1641 N N . ASN A 1 198 ? 47.505 -6.016 -9.296 1.00 75.69 198 ASN A N 1
ATOM 1642 C CA . ASN A 1 198 ? 48.423 -6.446 -10.341 1.00 75.69 198 ASN A CA 1
ATOM 1643 C C . ASN A 1 198 ? 47.862 -6.033 -11.702 1.00 75.69 198 ASN A C 1
ATOM 1645 O O . ASN A 1 198 ? 46.798 -6.491 -12.121 1.00 75.69 198 ASN A O 1
ATOM 1649 N N . LYS A 1 199 ? 48.614 -5.198 -12.427 1.00 74.94 199 LYS A N 1
ATOM 1650 C CA . LYS A 1 199 ? 48.227 -4.703 -13.756 1.00 74.94 199 LYS A CA 1
ATOM 1651 C C . LYS A 1 199 ? 47.915 -5.822 -14.759 1.00 74.94 199 LYS A C 1
ATOM 1653 O O . LYS A 1 199 ? 47.049 -5.635 -15.604 1.00 74.94 199 LYS A O 1
ATOM 1658 N N . TYR A 1 200 ? 48.574 -6.980 -14.649 1.00 78.75 200 TYR A N 1
ATOM 1659 C CA . TYR A 1 200 ? 48.410 -8.100 -15.583 1.00 78.75 200 TYR A CA 1
ATOM 1660 C C . TYR A 1 200 ? 47.083 -8.848 -15.419 1.00 78.75 200 TYR A C 1
ATOM 1662 O O . TYR A 1 200 ? 46.684 -9.559 -16.334 1.00 78.75 200 TYR A O 1
ATOM 1670 N N . THR A 1 201 ? 46.390 -8.691 -14.289 1.00 80.12 201 THR A N 1
ATOM 1671 C CA . THR A 1 201 ? 45.067 -9.294 -14.054 1.00 80.12 201 THR A CA 1
ATOM 1672 C C . THR A 1 201 ? 43.962 -8.245 -13.981 1.00 80.12 201 THR A C 1
ATOM 1674 O O . THR A 1 201 ? 42.829 -8.514 -14.376 1.00 80.12 201 THR A O 1
ATOM 1677 N N . PHE A 1 202 ? 44.294 -7.025 -13.551 1.00 81.44 202 PHE A N 1
ATOM 1678 C CA . PHE A 1 202 ? 43.358 -5.910 -13.478 1.00 81.44 202 PHE A CA 1
ATOM 1679 C C . PHE A 1 202 ? 42.969 -5.362 -14.860 1.00 81.44 202 PHE A C 1
ATOM 1681 O O . PHE A 1 202 ? 41.780 -5.199 -15.123 1.00 81.44 202 PHE A O 1
ATOM 1688 N N . ILE A 1 203 ? 43.934 -5.143 -15.767 1.00 85.75 203 ILE A N 1
ATOM 1689 C CA . ILE A 1 203 ? 43.647 -4.627 -17.120 1.00 85.75 203 ILE A CA 1
ATOM 1690 C C . ILE A 1 203 ? 42.729 -5.586 -17.905 1.00 85.75 203 ILE A C 1
ATOM 1692 O O . ILE A 1 203 ? 41.689 -5.128 -18.376 1.00 85.75 203 ILE A O 1
ATOM 1696 N N . PRO A 1 204 ? 42.988 -6.910 -17.960 1.00 88.94 204 PRO A N 1
ATOM 1697 C CA . PRO A 1 204 ? 42.066 -7.839 -18.617 1.00 88.94 204 PRO A CA 1
ATOM 1698 C C . PRO A 1 204 ? 40.652 -7.863 -18.020 1.00 88.94 204 PRO A C 1
ATOM 1700 O O . PRO A 1 204 ? 39.686 -8.060 -18.753 1.00 88.94 204 PRO A O 1
ATOM 1703 N N . ALA A 1 205 ? 40.503 -7.657 -16.705 1.00 86.75 205 ALA A N 1
ATOM 1704 C CA . ALA A 1 205 ? 39.186 -7.573 -16.071 1.00 86.75 205 ALA A CA 1
ATOM 1705 C C . ALA A 1 205 ? 38.426 -6.294 -16.474 1.00 86.75 205 ALA A C 1
ATOM 1707 O O . ALA A 1 205 ? 37.206 -6.337 -16.647 1.00 86.75 205 ALA A O 1
ATOM 1708 N N . ILE A 1 206 ? 39.137 -5.173 -16.663 1.00 88.12 206 ILE A N 1
ATOM 1709 C CA . ILE A 1 206 ? 38.565 -3.935 -17.217 1.00 88.12 206 ILE A CA 1
ATOM 1710 C C . ILE A 1 206 ? 38.107 -4.175 -18.660 1.00 88.12 206 ILE A C 1
ATOM 1712 O O . ILE A 1 206 ? 36.960 -3.870 -18.996 1.00 88.12 206 ILE A O 1
ATOM 1716 N N . ASP A 1 207 ? 38.974 -4.752 -19.495 1.00 92.62 207 ASP A N 1
ATOM 1717 C CA . ASP A 1 207 ? 38.676 -5.013 -20.907 1.00 92.62 207 ASP A CA 1
ATOM 1718 C C . ASP A 1 207 ? 37.474 -5.953 -21.068 1.00 92.62 207 ASP A C 1
ATOM 1720 O O . ASP A 1 207 ? 36.601 -5.716 -21.904 1.00 92.62 207 ASP A O 1
ATOM 1724 N N . ASP A 1 208 ? 37.372 -6.991 -20.232 1.00 90.69 208 ASP A N 1
ATOM 1725 C CA . ASP A 1 208 ? 36.230 -7.911 -20.227 1.00 90.69 208 ASP A CA 1
ATOM 1726 C C . ASP A 1 208 ? 34.904 -7.193 -19.909 1.00 90.69 208 ASP A C 1
ATOM 1728 O O . ASP A 1 208 ? 33.888 -7.430 -20.574 1.00 90.69 208 ASP A O 1
ATOM 1732 N N . LEU A 1 209 ? 34.902 -6.269 -18.940 1.00 90.38 209 LEU A N 1
ATOM 1733 C CA . LEU A 1 209 ? 33.720 -5.466 -18.615 1.00 90.38 209 LEU A CA 1
ATOM 1734 C C . LEU A 1 209 ? 33.363 -4.489 -19.748 1.00 90.38 209 LEU A C 1
ATOM 1736 O O . LEU A 1 209 ? 32.189 -4.372 -20.109 1.00 90.38 209 LEU A O 1
ATOM 1740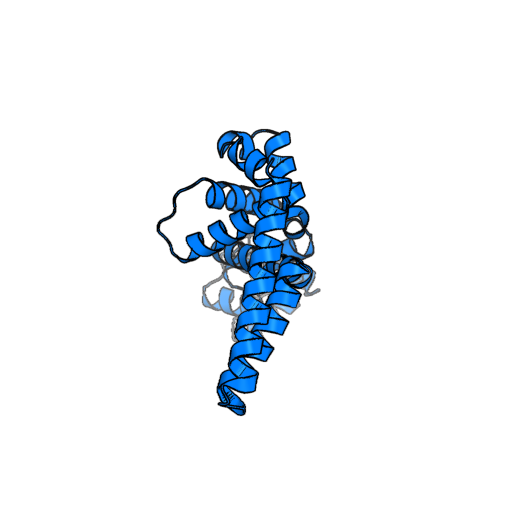 N N . ILE A 1 210 ? 34.356 -3.823 -20.347 1.00 91.31 210 ILE A N 1
ATOM 1741 C CA . ILE A 1 210 ? 34.154 -2.893 -21.470 1.00 91.31 210 ILE A CA 1
ATOM 1742 C C . ILE A 1 210 ? 33.567 -3.624 -22.679 1.00 91.31 210 ILE A C 1
ATOM 1744 O O . ILE A 1 210 ? 32.545 -3.192 -23.219 1.00 91.31 210 ILE A O 1
ATOM 1748 N N . ASN A 1 211 ? 34.166 -4.747 -23.078 1.00 92.44 211 ASN A N 1
ATOM 1749 C CA . ASN A 1 211 ? 33.708 -5.546 -24.215 1.00 92.44 211 ASN A CA 1
ATOM 1750 C C . ASN A 1 211 ? 32.268 -6.027 -24.011 1.00 92.44 211 ASN A C 1
ATOM 1752 O O . ASN A 1 211 ? 31.437 -5.965 -24.921 1.00 92.44 211 ASN A O 1
ATOM 1756 N N . TYR A 1 212 ? 31.944 -6.443 -22.787 1.00 88.19 212 TYR A N 1
ATOM 1757 C CA . TYR A 1 212 ? 30.597 -6.850 -22.420 1.00 88.19 212 TYR A CA 1
ATOM 1758 C C . TYR A 1 212 ? 29.567 -5.714 -22.563 1.00 88.19 212 TYR A C 1
ATOM 1760 O O . TYR A 1 212 ? 28.491 -5.911 -23.139 1.00 88.19 212 TYR A O 1
ATOM 1768 N N . LEU A 1 213 ? 29.899 -4.508 -22.090 1.00 88.00 213 LEU A N 1
ATOM 1769 C CA . LEU A 1 213 ? 29.037 -3.329 -22.220 1.00 88.00 213 LEU A CA 1
ATOM 1770 C C . LEU A 1 213 ? 28.866 -2.898 -23.685 1.00 88.00 213 LEU A C 1
ATOM 1772 O O . LEU A 1 213 ? 27.755 -2.565 -24.105 1.00 88.00 213 LEU A O 1
ATOM 1776 N N . GLN A 1 214 ? 29.935 -2.940 -24.484 1.00 89.69 214 GLN A N 1
ATOM 1777 C CA . GLN A 1 214 ? 29.892 -2.618 -25.914 1.00 89.69 214 GLN A CA 1
ATOM 1778 C C . GLN A 1 214 ? 29.031 -3.609 -26.707 1.00 89.69 214 GLN A C 1
ATOM 1780 O O . GLN A 1 214 ? 28.235 -3.190 -27.556 1.00 89.69 214 GLN A O 1
ATOM 1785 N N . TYR A 1 215 ? 29.135 -4.907 -26.401 1.00 87.81 215 TYR A N 1
ATOM 1786 C CA . TYR A 1 215 ? 28.289 -5.941 -26.995 1.00 87.81 215 TYR A CA 1
ATOM 1787 C C . TYR A 1 215 ? 26.806 -5.628 -26.770 1.00 87.81 215 TYR A C 1
ATOM 1789 O O . TYR A 1 215 ? 26.047 -5.522 -27.735 1.00 87.81 215 TYR A O 1
ATOM 1797 N N . TYR A 1 216 ? 26.396 -5.397 -25.520 1.00 81.38 216 TYR A N 1
ATOM 1798 C CA . TYR A 1 216 ? 24.993 -5.118 -25.201 1.00 81.38 216 TYR A CA 1
ATOM 1799 C C . TYR A 1 216 ? 24.503 -3.778 -25.758 1.00 81.38 216 TYR A C 1
ATOM 1801 O O . TYR A 1 216 ? 23.383 -3.710 -26.262 1.00 81.38 216 TYR A O 1
ATOM 1809 N N . LYS A 1 217 ? 25.345 -2.735 -25.763 1.00 82.25 217 LYS A N 1
ATOM 1810 C CA . LYS A 1 217 ? 25.037 -1.459 -26.431 1.00 82.25 217 LYS A CA 1
ATOM 1811 C C . LYS A 1 217 ? 24.711 -1.670 -27.913 1.00 82.25 217 LYS A C 1
ATOM 1813 O O . LYS A 1 217 ? 23.753 -1.093 -28.417 1.00 82.25 217 LYS A O 1
ATOM 1818 N N . THR A 1 218 ? 25.476 -2.527 -28.586 1.00 83.94 218 THR A N 1
ATOM 1819 C CA . THR A 1 218 ? 25.272 -2.850 -30.004 1.00 83.94 218 THR A CA 1
ATOM 1820 C C . THR A 1 218 ? 23.981 -3.639 -30.232 1.00 83.94 218 THR A C 1
ATOM 1822 O O . THR A 1 218 ? 23.286 -3.376 -31.210 1.00 83.94 218 THR A O 1
ATOM 1825 N N . GLN A 1 219 ? 23.625 -4.573 -29.340 1.00 77.44 219 GLN A N 1
ATOM 1826 C CA . GLN A 1 219 ? 22.356 -5.313 -29.437 1.00 77.44 219 GLN A CA 1
ATOM 1827 C C . GLN A 1 219 ? 21.145 -4.378 -29.296 1.00 77.44 219 GLN A C 1
ATOM 1829 O O . GLN A 1 219 ? 20.279 -4.371 -30.165 1.00 77.44 219 GLN A O 1
ATOM 1834 N N . ILE A 1 220 ? 21.146 -3.497 -28.288 1.00 73.50 220 ILE A N 1
ATOM 1835 C CA . ILE A 1 220 ? 20.057 -2.528 -28.057 1.00 73.50 220 ILE A CA 1
ATOM 1836 C C . ILE A 1 220 ? 19.880 -1.587 -29.260 1.00 73.50 220 ILE A C 1
ATOM 1838 O O . ILE A 1 220 ? 18.763 -1.279 -29.660 1.00 73.50 220 ILE A O 1
ATOM 1842 N N . GLN A 1 221 ? 20.980 -1.136 -29.871 1.00 75.19 221 GLN A N 1
ATOM 1843 C CA . GLN A 1 221 ? 20.931 -0.271 -31.057 1.00 75.19 221 GLN A CA 1
ATOM 1844 C C . GLN A 1 221 ? 20.373 -0.971 -32.304 1.00 75.19 221 GLN A C 1
ATOM 1846 O O . GLN A 1 221 ? 19.871 -0.296 -33.202 1.00 75.19 221 GLN A O 1
ATOM 1851 N N . ARG A 1 222 ? 20.477 -2.303 -32.385 1.00 70.81 222 ARG A N 1
ATOM 1852 C CA . ARG A 1 222 ? 19.912 -3.100 -33.485 1.00 70.81 222 ARG A CA 1
ATOM 1853 C C . ARG A 1 222 ? 18.416 -3.341 -33.309 1.00 70.81 222 ARG A C 1
ATOM 1855 O O . ARG A 1 222 ? 17.711 -3.338 -34.303 1.00 70.81 222 ARG A O 1
ATOM 1862 N N . GLU A 1 223 ? 17.940 -3.493 -32.077 1.00 61.41 223 GLU A N 1
ATOM 1863 C CA . GLU A 1 223 ? 16.513 -3.676 -31.755 1.00 61.41 223 GLU A CA 1
ATOM 1864 C C . GLU A 1 223 ? 15.672 -2.396 -31.943 1.00 61.41 223 GLU A C 1
ATOM 1866 O O . GLU A 1 223 ? 14.448 -2.456 -31.995 1.00 61.41 223 GLU A O 1
ATOM 1871 N N . GLN A 1 224 ? 16.318 -1.228 -32.037 1.00 51.03 224 GLN A N 1
ATOM 1872 C CA . GLN A 1 224 ? 15.669 0.081 -32.215 1.00 51.03 224 GLN A CA 1
ATOM 1873 C C . GLN A 1 224 ? 15.579 0.553 -33.681 1.00 51.03 224 GLN A C 1
ATOM 1875 O O . GLN A 1 224 ? 15.071 1.651 -33.920 1.00 51.03 224 GLN A O 1
ATOM 1880 N N . LYS A 1 225 ? 16.090 -0.230 -34.639 1.00 48.12 225 LYS A N 1
ATOM 1881 C CA . LYS A 1 225 ? 15.986 0.016 -36.088 1.00 48.12 225 LYS A CA 1
ATOM 1882 C C . LYS A 1 225 ? 14.918 -0.872 -36.706 1.00 48.12 225 LYS A C 1
ATOM 1884 O O . LYS A 1 225 ? 14.242 -0.368 -37.626 1.00 48.12 225 LYS A O 1
#

Foldseek 3Di:
DQFCLVVLCVVVVHQLQRVQVQVVVLVHHAHSVNSVCCRVVVDPDDPSSLVSSCVVSVHDSLLRRVNFDALVCLLLLLQLLLLCLQAPDDPDPLSVLLNVLSCLLCVLVVNNVVSVVDHSCCLNPPPVNVVVVCVSLVVCVDSVNSVVRRSPHSVVNSVVSSVVSVVVSVVSLCVPPLNVVLVVLVVLLVCCVPPVVDPVRNVVSVVVNVVSVVVVVVVVVVVVD

Sequence (225 aa):
MKNRIKELRKKNSYTQEDLSKLLKNEGISANRTTIYRYESGARVPSEKTWKGLAKIFDVPINYIKGNGLQYDEIPSKILSELINTYYDDFEDIVFTTLKNNIKYWLITKEVKKIADSLDSKSSLTTDYGKLFWKNVFSFLFKPNIFKIAEGQNTIYLQCKMNSLIEQKLKKEISNNKFVHNFREKDAKLMQQFYNCNNKYTFIPAIDDLINYLQYYKTQIQREQK

Secondary structure (DSSP, 8-state):
---SHHHHHHHTT--HHHHHHHHHHTT----HHHHHHHHTTSSPPPHHHHHHHHHHHTS-HHHHHT-S--TTTHHHHHHHHHHHHHHS----HHHHHHHHHHHHHHHHTT-HHHHHHS-HHHHHHSHHHHHHHHHHTGGGS-HHHHHHHTT--HHHHHHHHHHHHHHHHHHHHHH-HHHHHHHHHHHHHHHIIIII--HHHHHHHHHHHHHHHHHHHHHHHHHT-